Protein AF-A0A944XAU4-F1 (afdb_monomer)

Sequence (361 aa):
MHPTDQATDSEVRFWHRGKTPPNRLEFQPVMDTPLAASVYDGEKRTGDYASLVSGLSEALAALQRQQLEMCANHADARLQQFLFSLLSLTDDAQERVSILKQLGTFIFRRTVTAPERQQLLRRAVVDLGDGDLSAQASELMAIWRPEPKSFIDALLQRPGEAGRALTRRLNADGEAALSIVCHNLDLLTRQERETFINSGVIAYLQNNDIHLLGEIGDYLRLIDGGQASHGLNALHLLLMHELVEALLRDTTNLDAAAAHIVATTFERCLGDNALPMAVESYLVDWESNHARAPAPAEEEEEDMNPIEAWQDCMVYHDELRPEAFVQHSMSEQRKILREMFGEDWTAEDDAELVPVSVAAA

pLDDT: mean 81.92, std 18.61, range [24.91, 98.12]

Structure (mmCIF, N/CA/C/O backbone):
data_AF-A0A944XAU4-F1
#
_entry.id   AF-A0A944XAU4-F1
#
loop_
_atom_site.group_PDB
_atom_site.id
_atom_site.type_symbol
_atom_site.label_atom_id
_atom_site.label_alt_id
_atom_site.label_comp_id
_atom_site.label_asym_id
_atom_site.label_entity_id
_atom_site.label_seq_id
_atom_site.pdbx_PDB_ins_code
_atom_site.Cartn_x
_atom_site.Cartn_y
_atom_site.Cartn_z
_atom_site.occupancy
_atom_site.B_iso_or_equiv
_atom_site.auth_seq_id
_atom_site.auth_comp_id
_atom_site.auth_asym_id
_atom_site.auth_atom_id
_atom_site.pdbx_PDB_model_num
ATOM 1 N N . MET A 1 1 ? -34.002 -1.879 -26.093 1.00 34.59 1 MET A N 1
ATOM 2 C CA . MET A 1 1 ? -32.627 -2.410 -26.164 1.00 34.59 1 MET A CA 1
ATOM 3 C C . MET A 1 1 ? -31.751 -1.306 -26.719 1.00 34.59 1 MET A C 1
ATOM 5 O O . MET A 1 1 ? -31.674 -1.152 -27.927 1.00 34.59 1 MET A O 1
ATOM 9 N N . HIS A 1 2 ? -31.195 -0.487 -25.833 1.00 24.91 2 HIS A N 1
ATOM 10 C CA . HIS A 1 2 ? -30.067 0.378 -26.160 1.00 24.91 2 HIS A CA 1
ATOM 11 C C . HIS A 1 2 ? -28.845 -0.260 -25.501 1.00 24.91 2 HIS A C 1
ATOM 13 O O . HIS A 1 2 ? -28.958 -0.637 -24.332 1.00 24.91 2 HIS A O 1
ATOM 19 N N . PRO A 1 3 ? -27.739 -0.460 -26.229 1.00 34.16 3 PRO A N 1
ATOM 20 C CA . PRO A 1 3 ? -26.508 -0.924 -25.623 1.00 34.16 3 PRO A CA 1
ATOM 21 C C . PRO A 1 3 ? -25.950 0.228 -24.787 1.00 34.16 3 PRO A C 1
ATOM 23 O O . PRO A 1 3 ? -25.674 1.310 -25.300 1.00 34.16 3 PRO A O 1
ATOM 26 N N . THR A 1 4 ? -25.854 0.018 -23.481 1.00 31.69 4 THR A N 1
ATOM 27 C CA . THR A 1 4 ? -24.977 0.801 -22.620 1.00 31.69 4 THR A CA 1
ATOM 28 C C . THR A 1 4 ? -23.550 0.402 -22.975 1.00 31.69 4 THR A C 1
ATOM 30 O O . THR A 1 4 ? -23.045 -0.589 -22.457 1.00 31.69 4 THR A O 1
ATOM 33 N N . ASP A 1 5 ? -22.914 1.169 -23.862 1.00 32.69 5 ASP A N 1
ATOM 34 C CA . ASP A 1 5 ? -21.458 1.332 -23.861 1.00 32.69 5 ASP A CA 1
ATOM 35 C C . ASP A 1 5 ? -21.091 2.026 -22.541 1.00 32.69 5 ASP A C 1
ATOM 37 O O . ASP A 1 5 ? -20.913 3.239 -22.460 1.00 32.69 5 ASP A O 1
ATOM 41 N N . GLN A 1 6 ? -21.060 1.251 -21.459 1.00 33.12 6 GLN A N 1
ATOM 42 C CA . GLN A 1 6 ? -20.148 1.547 -20.370 1.00 33.12 6 GLN A CA 1
ATOM 43 C C . GLN A 1 6 ? -18.820 0.951 -20.812 1.00 33.12 6 GLN A C 1
ATOM 45 O O . GLN A 1 6 ? -18.549 -0.222 -20.569 1.00 33.12 6 GLN A O 1
ATOM 50 N N . ALA A 1 7 ? -18.004 1.760 -21.490 1.00 33.81 7 ALA A N 1
ATOM 51 C CA . ALA A 1 7 ? -16.570 1.598 -21.346 1.00 33.81 7 ALA A CA 1
ATOM 52 C C . ALA A 1 7 ? -16.326 1.611 -19.834 1.00 33.81 7 ALA A C 1
ATOM 54 O O . ALA A 1 7 ? -16.551 2.626 -19.175 1.00 33.81 7 ALA A O 1
ATOM 55 N N . THR A 1 8 ? -16.038 0.443 -19.267 1.00 37.88 8 THR A N 1
ATOM 56 C CA . THR A 1 8 ? -15.582 0.311 -17.892 1.00 37.88 8 THR A CA 1
ATOM 57 C C . THR A 1 8 ? -14.344 1.179 -17.795 1.00 37.88 8 THR A C 1
ATOM 59 O O . THR A 1 8 ? -13.295 0.805 -18.315 1.00 37.88 8 THR A O 1
ATOM 62 N N . ASP A 1 9 ? -14.489 2.375 -17.230 1.00 44.69 9 ASP A N 1
ATOM 63 C CA . ASP A 1 9 ? -13.347 3.210 -16.914 1.00 44.69 9 ASP A CA 1
ATOM 64 C C . ASP A 1 9 ? -12.543 2.423 -15.881 1.00 44.69 9 ASP A C 1
ATOM 66 O O . ASP A 1 9 ? -12.964 2.264 -14.734 1.00 44.69 9 ASP A O 1
ATOM 70 N N . SER A 1 10 ? -11.478 1.772 -16.345 1.00 65.94 10 SER A N 1
ATOM 71 C CA . SER A 1 10 ? -10.647 0.911 -15.518 1.00 65.94 10 SER A CA 1
ATOM 72 C C . SER A 1 10 ? -10.083 1.768 -14.396 1.00 65.94 10 SER A C 1
ATOM 74 O O . SER A 1 10 ? -9.307 2.685 -14.666 1.00 65.94 10 SER A O 1
ATOM 76 N N . GLU A 1 11 ? -10.497 1.505 -13.159 1.00 83.50 11 GLU A N 1
ATOM 77 C CA . GLU A 1 11 ? -10.003 2.224 -11.990 1.00 83.50 11 GLU A CA 1
ATOM 78 C C . GLU A 1 11 ? -8.476 2.082 -11.920 1.00 83.50 11 GLU A C 1
ATOM 80 O O . GLU A 1 11 ? -7.948 0.969 -11.813 1.0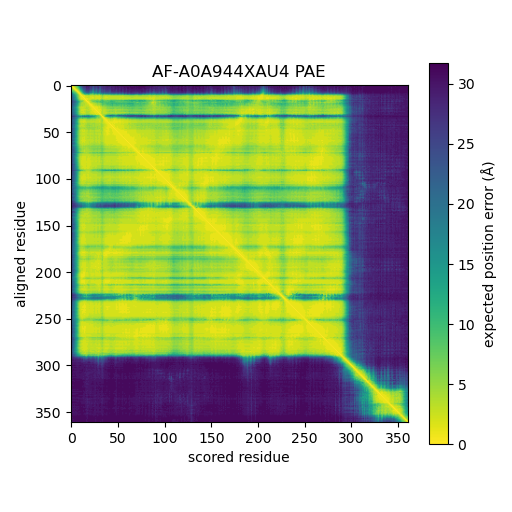0 83.50 11 GLU A O 1
ATOM 85 N N . VAL A 1 12 ? -7.784 3.219 -12.014 1.00 90.62 12 VAL A N 1
ATOM 86 C CA . VAL A 1 12 ? -6.332 3.327 -11.853 1.00 90.62 12 VAL A CA 1
ATOM 87 C C . VAL A 1 12 ? -6.052 3.650 -10.393 1.00 90.62 12 VAL A C 1
ATOM 89 O O . VAL A 1 12 ? -6.615 4.607 -9.859 1.00 90.62 12 VAL A O 1
ATOM 92 N N . ARG A 1 13 ? -5.181 2.867 -9.756 1.00 93.06 13 ARG A N 1
ATOM 93 C CA . ARG A 1 13 ? -4.706 3.136 -8.392 1.00 93.06 13 ARG A CA 1
ATOM 94 C C . ARG A 1 13 ? -3.223 3.427 -8.430 1.00 93.06 13 ARG A C 1
ATOM 96 O O . ARG A 1 13 ? -2.468 2.621 -8.954 1.00 93.06 13 ARG A O 1
ATOM 103 N N . PHE A 1 14 ? -2.825 4.578 -7.912 1.00 94.31 14 PHE A N 1
ATOM 104 C CA . PHE A 1 14 ? -1.430 4.988 -7.894 1.00 94.31 14 PHE A CA 1
ATOM 105 C C . PHE A 1 14 ? -0.772 4.556 -6.592 1.00 94.31 14 PHE A C 1
ATOM 107 O O . PHE A 1 14 ? -1.336 4.746 -5.515 1.00 94.31 14 PHE A O 1
ATOM 114 N N . TRP A 1 15 ? 0.461 4.079 -6.690 1.00 95.19 15 TRP A N 1
ATOM 115 C CA . TRP A 1 15 ? 1.379 4.195 -5.574 1.00 95.19 15 TRP A CA 1
ATOM 116 C C . TRP A 1 15 ? 1.813 5.655 -5.460 1.00 95.19 15 TRP A C 1
ATOM 118 O O . TRP A 1 15 ? 2.253 6.243 -6.451 1.00 95.19 15 TRP A O 1
ATOM 128 N N . HIS A 1 16 ? 1.724 6.242 -4.269 1.00 90.00 16 HIS A N 1
ATOM 129 C CA . HIS A 1 16 ? 2.248 7.577 -4.011 1.00 90.00 16 HIS A CA 1
ATOM 130 C C . HIS A 1 16 ? 2.749 7.702 -2.572 1.00 90.00 16 HIS A C 1
ATOM 132 O O . HIS A 1 16 ? 2.197 7.132 -1.639 1.00 90.00 16 HIS A O 1
ATOM 138 N N . ARG A 1 17 ? 3.796 8.504 -2.378 1.00 78.62 17 ARG A N 1
ATOM 139 C CA . ARG A 1 17 ? 4.339 8.802 -1.042 1.00 78.62 17 ARG A CA 1
ATOM 140 C C . ARG A 1 17 ? 3.550 9.869 -0.275 1.00 78.62 17 ARG A C 1
ATOM 142 O O . ARG A 1 17 ? 3.654 9.961 0.945 1.00 78.62 17 ARG A O 1
ATOM 149 N N . GLY A 1 18 ? 2.853 10.738 -1.008 1.00 80.06 18 GLY A N 1
ATOM 150 C CA . GLY A 1 18 ? 2.248 11.957 -0.475 1.00 80.06 18 GLY A CA 1
ATOM 151 C C . GLY A 1 18 ? 0.870 11.723 0.132 1.00 80.06 18 GLY A C 1
ATOM 152 O O . GLY A 1 18 ? 0.252 10.689 -0.085 1.00 80.06 18 GLY A O 1
ATOM 153 N N . LYS A 1 19 ? 0.361 12.720 0.855 1.00 82.62 19 LYS A N 1
ATOM 154 C CA . LYS A 1 19 ? -1.008 12.706 1.394 1.00 82.62 19 LYS A CA 1
ATOM 155 C C . LYS A 1 19 ? -2.078 12.898 0.324 1.00 82.62 19 LYS A C 1
ATOM 157 O O . LYS A 1 19 ? -3.214 12.475 0.488 1.00 82.62 19 LYS A O 1
ATOM 162 N N . THR A 1 20 ? -1.719 13.549 -0.778 1.00 78.06 20 THR A N 1
ATOM 163 C CA . THR A 1 20 ? -2.641 13.805 -1.880 1.00 78.06 20 THR A CA 1
ATOM 164 C C . THR A 1 20 ? -2.396 12.786 -2.986 1.00 78.06 20 THR A C 1
ATOM 166 O O . THR A 1 20 ? -1.303 12.787 -3.559 1.00 78.06 20 THR A O 1
ATOM 169 N N . PRO A 1 21 ? -3.378 11.924 -3.307 1.00 81.06 21 PRO A N 1
ATOM 170 C CA . PRO A 1 21 ? -3.264 11.057 -4.463 1.00 81.06 21 PRO A CA 1
ATOM 171 C C . PRO A 1 21 ? -3.195 11.908 -5.742 1.00 81.06 21 PRO A C 1
ATOM 173 O O . PRO A 1 21 ? -3.852 12.952 -5.826 1.00 81.06 21 PRO A O 1
ATOM 176 N N . PRO A 1 22 ? -2.444 11.471 -6.761 1.00 84.38 22 PRO A N 1
ATOM 177 C CA . PRO A 1 22 ? -2.362 12.185 -8.027 1.00 84.38 22 PRO A CA 1
ATOM 178 C C . PRO A 1 22 ? -3.723 12.203 -8.715 1.00 84.38 22 PRO A C 1
ATOM 180 O O . PRO A 1 22 ? -4.430 11.192 -8.772 1.00 84.38 22 PRO A O 1
ATOM 183 N N . ASN A 1 23 ? -4.069 13.338 -9.313 1.00 85.81 23 ASN A N 1
ATOM 184 C CA . ASN A 1 23 ? -5.209 13.398 -10.209 1.00 85.81 23 ASN A CA 1
ATOM 185 C C . ASN A 1 23 ? -4.874 12.628 -11.493 1.00 85.81 23 ASN A C 1
ATOM 187 O O . ASN A 1 23 ? -3.966 13.005 -12.233 1.00 85.81 23 ASN A O 1
ATOM 191 N N . ARG A 1 24 ? -5.640 11.571 -11.787 1.00 87.69 24 ARG A N 1
ATOM 192 C CA . ARG A 1 24 ? -5.447 10.755 -12.994 1.00 87.69 24 ARG A CA 1
ATOM 193 C C . ARG A 1 24 ? -5.401 11.596 -14.266 1.00 87.69 24 ARG A C 1
ATOM 195 O O . ARG A 1 24 ? -4.563 11.330 -15.111 1.00 87.69 24 ARG A O 1
ATOM 202 N N . LEU A 1 25 ? -6.269 12.599 -14.411 1.00 86.94 25 LEU A N 1
ATOM 203 C CA . LEU A 1 25 ? -6.313 13.423 -15.624 1.00 86.94 25 LEU A CA 1
ATOM 204 C C . LEU A 1 25 ? -5.049 14.270 -15.794 1.00 86.94 25 LEU A C 1
ATOM 206 O O . LEU A 1 25 ? -4.625 14.512 -16.918 1.00 86.94 25 LEU A O 1
ATOM 210 N N . GLU A 1 26 ? -4.451 14.702 -14.687 1.00 85.81 26 GLU A N 1
ATOM 211 C CA . GLU A 1 26 ? -3.202 15.468 -14.690 1.00 85.81 26 GLU A CA 1
ATOM 212 C C . GLU A 1 26 ? -1.995 14.560 -14.942 1.00 85.81 26 GLU A C 1
ATOM 214 O O . GLU A 1 26 ? -1.030 14.980 -15.573 1.00 85.81 26 GLU A O 1
ATOM 219 N N . PHE A 1 27 ? -2.065 13.304 -14.493 1.00 89.44 27 PHE A N 1
ATOM 220 C CA . PHE A 1 27 ? -0.993 12.323 -14.652 1.00 89.44 27 PHE A CA 1
ATOM 221 C C . PHE A 1 27 ? -1.083 11.504 -15.952 1.00 89.44 27 PHE A C 1
ATOM 223 O O . PHE A 1 27 ? -0.111 10.871 -16.358 1.00 89.44 27 PHE A O 1
ATOM 230 N N . GLN A 1 28 ? -2.226 11.538 -16.640 1.00 89.75 28 GLN A N 1
ATOM 231 C CA . GLN A 1 28 ? -2.481 10.784 -17.870 1.00 89.75 28 GLN A CA 1
ATOM 232 C C . GLN A 1 28 ? -1.403 10.981 -18.956 1.00 89.75 28 GLN A C 1
ATOM 234 O O . GLN A 1 28 ? -0.993 9.977 -19.536 1.00 89.75 28 GLN A O 1
ATOM 239 N N . PRO A 1 29 ? -0.860 12.194 -19.199 1.00 87.12 29 PRO A N 1
ATOM 240 C CA . PRO A 1 29 ? 0.219 12.374 -20.175 1.00 87.12 29 PRO A CA 1
ATOM 241 C C . PRO A 1 29 ? 1.472 11.541 -19.858 1.00 87.12 29 PRO A C 1
ATOM 243 O O . PRO A 1 29 ? 2.095 10.985 -20.759 1.00 87.12 29 PRO A O 1
ATOM 246 N N . VAL A 1 30 ? 1.802 11.360 -18.574 1.00 86.19 30 VAL A N 1
ATOM 247 C CA . VAL A 1 30 ? 2.922 10.507 -18.138 1.00 86.19 30 VAL A CA 1
ATOM 248 C C . VAL A 1 30 ? 2.622 9.023 -18.386 1.00 86.19 30 VAL A C 1
ATOM 250 O O . VAL A 1 30 ? 3.533 8.253 -18.677 1.00 86.19 30 VAL A O 1
ATOM 253 N N . MET A 1 31 ? 1.352 8.613 -18.304 1.00 87.75 31 MET A N 1
ATOM 254 C CA . MET A 1 31 ? 0.920 7.229 -18.537 1.00 87.75 31 MET A CA 1
ATOM 255 C C . MET A 1 31 ? 0.830 6.857 -20.023 1.00 87.75 31 MET A C 1
ATOM 257 O O . MET A 1 31 ? 1.070 5.702 -20.364 1.00 87.75 31 MET A O 1
ATOM 261 N N . ASP A 1 32 ? 0.477 7.810 -20.890 1.00 82.94 32 ASP A N 1
ATOM 262 C CA . ASP A 1 32 ? 0.219 7.570 -22.320 1.00 82.94 32 ASP A CA 1
ATOM 263 C C . ASP A 1 32 ? 1.491 7.585 -23.185 1.00 82.94 32 ASP A C 1
ATOM 265 O O . ASP A 1 32 ? 1.498 7.067 -24.303 1.00 82.94 32 ASP A O 1
ATOM 269 N N . THR A 1 33 ? 2.563 8.193 -22.680 1.00 66.50 33 THR A N 1
ATOM 270 C CA . THR A 1 33 ? 3.793 8.486 -23.433 1.00 66.50 33 THR A CA 1
ATOM 271 C C . THR A 1 33 ? 4.840 7.350 -23.532 1.00 66.50 33 THR A C 1
ATOM 273 O O . THR A 1 33 ? 5.547 7.301 -24.542 1.00 66.50 33 THR A O 1
ATOM 276 N N . PRO A 1 34 ? 5.016 6.437 -22.557 1.00 68.00 34 PRO A N 1
ATOM 277 C CA . PRO A 1 34 ? 6.211 5.594 -22.515 1.00 68.00 34 PRO A CA 1
ATOM 278 C C . PRO A 1 34 ? 6.162 4.313 -23.365 1.00 68.00 34 PRO A C 1
ATOM 280 O O . PRO A 1 34 ? 5.121 3.690 -23.584 1.00 68.00 34 PRO A O 1
ATOM 283 N N . LEU A 1 35 ? 7.351 3.865 -23.789 1.00 78.44 35 LEU A N 1
ATOM 284 C CA . LEU A 1 35 ? 7.576 2.517 -24.316 1.00 78.44 35 LEU A CA 1
ATOM 285 C C . LEU A 1 35 ? 7.330 1.504 -23.190 1.00 78.44 35 LEU A C 1
ATOM 287 O O . LEU A 1 35 ? 8.133 1.380 -22.264 1.00 78.44 35 LEU A O 1
ATOM 291 N N . ALA A 1 36 ? 6.213 0.789 -23.280 1.00 85.44 36 ALA A N 1
ATOM 292 C CA . ALA A 1 36 ? 5.841 -0.251 -22.334 1.00 85.44 36 ALA A CA 1
ATOM 293 C C . ALA A 1 36 ? 6.516 -1.585 -22.691 1.00 85.44 36 ALA A C 1
ATOM 295 O O . ALA A 1 36 ? 6.336 -2.117 -23.790 1.00 85.44 36 ALA A O 1
ATOM 296 N N . ALA A 1 37 ? 7.251 -2.157 -21.742 1.00 91.38 37 ALA A N 1
ATOM 297 C CA . ALA A 1 37 ? 7.818 -3.494 -21.844 1.00 91.38 37 ALA A CA 1
ATOM 298 C C . ALA A 1 37 ? 7.189 -4.404 -20.785 1.00 91.38 37 ALA A C 1
ATOM 300 O O . ALA A 1 37 ? 7.287 -4.140 -19.587 1.00 91.38 37 ALA A O 1
ATOM 301 N N . SER A 1 38 ? 6.550 -5.496 -21.213 1.00 93.75 38 SER A N 1
ATOM 302 C CA . SER A 1 38 ? 6.129 -6.543 -20.279 1.00 93.75 38 SER A CA 1
ATOM 303 C C . SER A 1 38 ? 7.370 -7.254 -19.746 1.00 93.75 38 SER A C 1
ATOM 305 O O . SER A 1 38 ? 8.115 -7.873 -20.505 1.00 93.75 38 SER A O 1
ATOM 307 N N . VAL A 1 39 ? 7.590 -7.148 -18.438 1.00 95.56 39 VAL A N 1
ATOM 308 C CA . VAL A 1 39 ? 8.725 -7.768 -17.741 1.00 95.56 39 VAL A CA 1
ATOM 309 C C . VAL A 1 39 ? 8.308 -9.008 -16.945 1.00 95.56 39 VAL A C 1
ATOM 311 O O . VAL A 1 39 ? 9.157 -9.797 -16.525 1.00 95.56 39 VAL A O 1
ATOM 314 N N . TYR A 1 40 ? 7.002 -9.215 -16.765 1.00 97.06 40 TYR A N 1
ATOM 315 C CA . TYR A 1 40 ? 6.414 -10.446 -16.249 1.00 97.06 40 TYR A CA 1
ATOM 316 C C . TYR A 1 40 ? 5.030 -10.687 -16.857 1.00 97.06 40 TYR A C 1
ATOM 318 O O . TYR A 1 40 ? 4.172 -9.806 -16.816 1.00 97.06 40 TYR A O 1
ATOM 326 N N . ASP A 1 41 ? 4.818 -11.899 -17.363 1.00 95.94 41 ASP A N 1
ATOM 327 C CA . ASP A 1 41 ? 3.534 -12.425 -17.830 1.00 95.94 41 ASP A CA 1
ATOM 328 C C . ASP A 1 41 ? 3.025 -13.432 -16.789 1.00 95.94 41 ASP A C 1
ATOM 330 O O . ASP A 1 41 ? 3.629 -14.495 -16.607 1.00 95.94 41 ASP A O 1
ATOM 334 N N . GLY A 1 42 ? 1.934 -13.096 -16.094 1.00 93.94 42 GLY A N 1
ATOM 335 C CA . GLY A 1 42 ? 1.357 -13.930 -15.038 1.00 93.94 42 GLY A CA 1
ATOM 336 C C . GLY A 1 42 ? 0.721 -15.223 -15.530 1.00 93.94 42 GLY A C 1
ATOM 337 O O . GLY A 1 42 ? 0.755 -16.222 -14.810 1.00 93.94 42 GLY A O 1
ATOM 338 N N . GLU A 1 43 ? 0.189 -15.240 -16.755 1.00 93.56 43 GLU A N 1
ATOM 339 C CA . GLU A 1 43 ? -0.427 -16.437 -17.332 1.00 93.56 43 GLU A CA 1
ATOM 340 C C . GLU A 1 43 ? 0.639 -17.478 -17.668 1.00 93.56 43 GLU A C 1
ATOM 342 O O . GLU A 1 43 ? 0.491 -18.667 -17.374 1.00 93.56 43 GLU A O 1
ATOM 347 N N . LYS A 1 44 ? 1.746 -17.030 -18.268 1.00 94.56 44 LYS A N 1
ATOM 348 C CA . LYS A 1 44 ? 2.864 -17.908 -18.636 1.00 94.56 44 LYS A CA 1
ATOM 349 C C . LYS A 1 44 ? 3.853 -18.124 -17.494 1.00 94.56 44 LYS A C 1
ATOM 351 O O . LYS A 1 44 ? 4.612 -19.091 -17.535 1.00 94.56 44 LYS A O 1
ATOM 356 N N . ARG A 1 45 ? 3.844 -17.249 -16.483 1.00 93.69 45 ARG A N 1
ATOM 357 C CA . ARG A 1 45 ? 4.822 -17.176 -15.382 1.00 93.69 45 ARG A CA 1
ATOM 358 C C . ARG A 1 45 ? 6.256 -17.033 -15.897 1.00 93.69 45 ARG A C 1
ATOM 360 O O . ARG A 1 45 ? 7.180 -17.693 -15.423 1.00 93.69 45 ARG A O 1
ATOM 367 N N . THR A 1 46 ? 6.432 -16.181 -16.903 1.00 96.31 46 THR A N 1
ATOM 368 C CA . THR A 1 46 ? 7.710 -15.945 -17.595 1.00 96.31 46 THR A CA 1
ATOM 369 C C . THR A 1 46 ? 8.033 -14.459 -17.676 1.00 96.31 46 THR A C 1
ATOM 371 O O . THR A 1 46 ? 7.141 -13.626 -17.559 1.00 96.31 46 THR A O 1
ATOM 374 N N . GLY A 1 47 ? 9.300 -14.132 -17.930 1.00 96.12 47 GLY A N 1
ATOM 375 C CA . GLY A 1 47 ? 9.792 -12.762 -18.083 1.00 96.12 47 GLY A CA 1
ATOM 376 C C . GLY A 1 47 ? 10.982 -12.483 -17.170 1.00 96.12 47 GLY A C 1
ATOM 377 O O . GLY A 1 47 ? 11.338 -13.308 -16.323 1.00 96.12 47 GLY A O 1
ATOM 378 N N . ASP A 1 48 ? 11.580 -11.308 -17.323 1.00 95.38 48 ASP A N 1
ATOM 379 C CA . ASP A 1 48 ? 12.768 -10.876 -16.576 1.00 95.38 48 ASP A CA 1
ATOM 380 C C . ASP A 1 48 ? 12.512 -10.749 -15.064 1.00 95.38 48 ASP A C 1
ATOM 382 O O . ASP A 1 48 ? 13.437 -10.729 -14.252 1.00 95.38 48 ASP A O 1
ATOM 386 N N . TYR A 1 49 ? 11.243 -10.650 -14.664 1.00 95.94 49 TYR A N 1
ATOM 387 C CA . TYR A 1 49 ? 10.809 -10.533 -13.272 1.00 95.94 49 TYR A CA 1
ATOM 388 C C . TYR A 1 49 ? 10.288 -11.875 -12.719 1.00 95.94 49 TYR A C 1
ATOM 390 O O . TYR A 1 49 ? 9.835 -11.931 -11.580 1.00 95.94 49 TYR A O 1
ATOM 398 N N . ALA A 1 50 ? 10.398 -12.988 -13.457 1.00 96.31 50 ALA A N 1
ATOM 399 C CA . ALA A 1 50 ? 9.905 -14.292 -12.996 1.00 96.31 50 ALA A CA 1
ATOM 400 C C . ALA A 1 50 ? 10.599 -14.790 -11.712 1.00 96.31 50 ALA A C 1
ATOM 402 O O . ALA A 1 50 ? 9.937 -15.311 -10.813 1.00 96.31 50 ALA A O 1
ATOM 403 N N . SER A 1 51 ? 11.918 -14.601 -11.583 1.00 94.19 51 SER A N 1
ATOM 404 C CA . SER A 1 51 ? 12.662 -14.964 -10.364 1.00 94.19 51 SER A CA 1
ATOM 405 C C . SER A 1 51 ? 12.240 -14.120 -9.159 1.00 94.19 51 SER A C 1
ATOM 407 O O . SER A 1 51 ? 12.079 -14.645 -8.061 1.00 94.19 51 SER A O 1
ATOM 409 N N . LEU A 1 52 ? 11.996 -12.829 -9.380 1.00 94.44 52 LEU A N 1
ATOM 410 C CA . LEU A 1 52 ? 11.497 -11.899 -8.374 1.00 94.44 52 LEU A CA 1
ATOM 411 C C . LEU A 1 52 ? 10.096 -12.302 -7.887 1.00 94.44 52 LEU A C 1
ATOM 413 O O . LEU A 1 52 ? 9.847 -12.365 -6.686 1.00 94.44 52 LEU A O 1
ATOM 417 N N . VAL A 1 53 ? 9.190 -12.647 -8.806 1.00 96.00 53 VAL A N 1
ATOM 418 C CA . VAL A 1 53 ? 7.841 -13.121 -8.456 1.00 96.00 53 VAL A CA 1
ATOM 419 C C . VAL A 1 53 ? 7.885 -14.470 -7.725 1.00 96.00 53 VAL A C 1
ATOM 421 O O . VAL A 1 53 ? 7.116 -14.690 -6.787 1.00 96.00 53 VAL A O 1
ATOM 424 N N . SER A 1 54 ? 8.829 -15.353 -8.070 1.00 95.25 54 SER A N 1
ATOM 425 C CA . SER A 1 54 ? 9.099 -16.560 -7.276 1.00 95.25 54 SER A CA 1
ATOM 426 C C . SER A 1 54 ? 9.528 -16.206 -5.847 1.00 95.25 54 SER A C 1
ATOM 428 O O . SER A 1 54 ? 8.994 -16.773 -4.894 1.00 95.25 54 SER A O 1
ATOM 430 N N . GLY A 1 55 ? 10.412 -15.214 -5.687 1.00 94.50 55 GLY A N 1
ATOM 431 C CA . GLY A 1 55 ? 10.820 -14.679 -4.384 1.00 94.50 55 GLY A CA 1
ATOM 432 C C . GLY A 1 55 ? 9.643 -14.146 -3.560 1.00 94.50 55 GLY A C 1
ATOM 433 O O . GLY A 1 55 ? 9.522 -14.467 -2.377 1.00 94.50 55 GLY A O 1
ATOM 434 N N . LEU A 1 56 ? 8.700 -13.428 -4.186 1.00 95.19 56 LEU A N 1
ATOM 435 C CA . LEU A 1 56 ? 7.448 -13.014 -3.534 1.00 95.19 56 LEU A CA 1
ATOM 436 C C . LEU A 1 56 ? 6.639 -14.221 -3.044 1.00 95.19 56 LEU A C 1
ATOM 438 O O . LEU A 1 56 ? 6.178 -14.239 -1.902 1.00 95.19 56 LEU A O 1
ATOM 442 N N . SER A 1 57 ? 6.481 -15.248 -3.881 1.00 96.44 57 SER A N 1
ATOM 443 C CA . SER A 1 57 ? 5.757 -16.468 -3.508 1.00 96.44 57 SER A CA 1
ATOM 444 C C . SER A 1 57 ? 6.414 -17.185 -2.321 1.00 96.44 57 SER A C 1
ATOM 446 O O . SER A 1 57 ? 5.722 -17.650 -1.412 1.00 96.44 57 SER A O 1
ATOM 448 N N . GLU A 1 58 ? 7.745 -17.254 -2.290 1.00 96.62 58 GLU A N 1
ATOM 449 C CA . GLU A 1 58 ? 8.506 -17.829 -1.176 1.00 96.62 58 GLU A CA 1
ATOM 450 C C . GLU A 1 58 ? 8.333 -17.020 0.113 1.00 96.62 58 GLU A C 1
ATOM 452 O O . GLU A 1 58 ? 8.065 -17.601 1.172 1.00 96.62 58 GLU A O 1
ATOM 457 N N . ALA A 1 59 ? 8.400 -15.691 0.021 1.00 96.00 59 ALA A N 1
ATOM 458 C CA . ALA A 1 59 ? 8.184 -14.783 1.141 1.00 96.00 59 ALA A CA 1
ATOM 459 C C . ALA A 1 59 ? 6.772 -14.926 1.723 1.00 96.00 59 ALA A C 1
ATOM 461 O O . ALA A 1 59 ? 6.601 -15.070 2.935 1.00 96.00 59 ALA A O 1
ATOM 462 N N . LEU A 1 60 ? 5.748 -14.983 0.866 1.00 97.25 60 LEU A N 1
ATOM 463 C CA . LEU A 1 60 ? 4.372 -15.220 1.295 1.00 97.25 60 LEU A CA 1
ATOM 464 C C . LEU A 1 60 ? 4.216 -16.599 1.942 1.00 97.25 60 LEU A C 1
ATOM 466 O O . LEU A 1 60 ? 3.562 -16.721 2.978 1.00 97.25 60 LEU A O 1
ATOM 470 N N . ALA A 1 61 ? 4.845 -17.641 1.395 1.00 97.12 61 ALA A N 1
ATOM 471 C CA . ALA A 1 61 ? 4.841 -18.971 2.001 1.00 97.12 61 ALA A CA 1
ATOM 472 C C . ALA A 1 61 ? 5.566 -18.998 3.360 1.00 97.12 61 ALA A C 1
ATOM 474 O O . ALA A 1 61 ? 5.165 -19.740 4.262 1.00 97.12 61 ALA A O 1
ATOM 475 N N . ALA A 1 62 ? 6.629 -18.212 3.534 1.00 96.06 62 ALA A N 1
ATOM 476 C CA . ALA A 1 62 ? 7.294 -18.026 4.821 1.00 96.06 62 ALA A CA 1
ATOM 477 C C . ALA A 1 62 ? 6.390 -17.269 5.809 1.00 96.06 62 ALA A C 1
ATOM 479 O O . ALA A 1 62 ? 6.247 -17.707 6.951 1.00 96.06 62 ALA A O 1
ATOM 480 N N . LEU A 1 63 ? 5.690 -16.218 5.371 1.00 95.69 63 LEU A N 1
ATOM 481 C CA . LEU A 1 63 ? 4.734 -15.466 6.192 1.00 95.69 63 LEU A CA 1
ATOM 482 C C . LEU A 1 63 ? 3.590 -16.360 6.691 1.00 95.69 63 LEU A C 1
ATOM 484 O O . LEU A 1 63 ? 3.237 -16.338 7.869 1.00 95.69 63 LEU A O 1
ATOM 488 N N . GLN A 1 64 ? 3.056 -17.221 5.821 1.00 96.06 64 GLN A N 1
ATOM 489 C CA . GLN A 1 64 ? 2.036 -18.213 6.182 1.00 96.06 64 GLN A CA 1
ATOM 490 C C . GLN A 1 64 ? 2.502 -19.179 7.273 1.00 96.06 64 GLN A C 1
ATOM 492 O O . GLN A 1 64 ? 1.718 -19.546 8.150 1.00 96.06 64 GLN A O 1
ATOM 497 N N . ARG A 1 65 ? 3.775 -19.583 7.214 1.00 95.69 65 ARG A N 1
ATOM 498 C CA . ARG A 1 65 ? 4.421 -20.472 8.188 1.00 95.69 65 ARG A CA 1
ATOM 499 C C . ARG A 1 65 ? 4.941 -19.737 9.425 1.00 95.69 65 ARG A C 1
ATOM 501 O O . ARG A 1 65 ? 5.497 -20.397 10.296 1.00 95.69 65 ARG A O 1
ATOM 508 N N . GLN A 1 66 ? 4.758 -18.414 9.509 1.00 91.62 66 GLN A N 1
ATOM 509 C CA . GLN A 1 66 ? 5.310 -17.551 10.564 1.00 91.62 66 GLN A CA 1
ATOM 510 C C . GLN A 1 66 ? 6.846 -17.620 10.643 1.00 91.62 66 GLN A C 1
ATOM 512 O O . GLN A 1 66 ? 7.433 -17.570 11.717 1.00 91.62 66 GLN A O 1
ATOM 517 N N . GLN A 1 67 ? 7.489 -17.781 9.486 1.00 93.19 67 GLN A N 1
ATOM 518 C CA . GLN A 1 67 ? 8.944 -17.859 9.319 1.00 93.19 67 GLN A CA 1
ATOM 519 C C . GLN A 1 67 ? 9.527 -16.609 8.653 1.00 93.19 67 GLN A C 1
ATOM 521 O O . GLN A 1 67 ? 10.743 -16.466 8.608 1.00 93.19 67 GLN A O 1
ATOM 526 N N . LEU A 1 68 ? 8.675 -15.725 8.125 1.00 92.62 68 LEU A N 1
ATOM 527 C CA . LEU A 1 68 ? 9.097 -14.416 7.642 1.00 92.62 68 LEU A CA 1
ATOM 528 C C . LEU A 1 68 ? 9.168 -13.460 8.834 1.00 92.62 68 LEU A C 1
ATOM 530 O O . LEU A 1 68 ? 8.151 -13.209 9.485 1.00 92.62 68 LEU A O 1
ATOM 534 N N . GLU A 1 69 ? 10.360 -12.954 9.128 1.00 90.12 69 GLU A N 1
ATOM 535 C CA . GLU A 1 69 ? 10.540 -11.916 10.138 1.00 90.12 69 GLU A CA 1
ATOM 536 C C . GLU A 1 69 ? 9.928 -10.605 9.633 1.00 90.12 69 GLU A C 1
ATOM 538 O O . GLU A 1 69 ? 10.191 -10.182 8.512 1.00 90.12 69 GLU A O 1
ATOM 543 N N . MET A 1 70 ? 9.081 -9.987 10.452 1.00 92.19 70 MET A N 1
ATOM 544 C CA . MET A 1 70 ? 8.453 -8.696 10.169 1.00 92.19 70 MET A CA 1
ATOM 545 C C . MET A 1 70 ? 9.073 -7.641 11.082 1.00 92.19 70 MET A C 1
ATOM 547 O O . MET A 1 70 ? 9.221 -7.912 12.277 1.00 92.19 70 MET A O 1
ATOM 551 N N . CYS A 1 71 ? 9.328 -6.431 10.578 1.00 92.19 71 CYS A N 1
ATOM 552 C CA . CYS A 1 71 ? 9.663 -5.280 11.423 1.00 92.19 71 CYS A CA 1
ATOM 553 C C . CYS A 1 71 ? 8.608 -5.078 12.529 1.00 92.19 71 CYS A C 1
ATOM 555 O O . CYS A 1 71 ? 8.940 -4.913 13.702 1.00 92.19 71 CYS A O 1
ATOM 557 N N . ALA A 1 72 ? 7.320 -5.188 12.184 1.00 92.69 72 ALA A N 1
ATOM 558 C CA . ALA A 1 72 ? 6.212 -5.154 13.139 1.00 92.69 72 ALA A CA 1
ATOM 559 C C . ALA A 1 72 ? 5.779 -6.577 13.557 1.00 92.69 72 ALA A C 1
ATOM 561 O O . ALA A 1 72 ? 4.788 -7.143 13.079 1.00 92.69 72 ALA A O 1
ATOM 562 N N . ASN A 1 73 ? 6.540 -7.189 14.466 1.00 90.50 73 ASN A N 1
ATOM 563 C CA . ASN A 1 73 ? 6.413 -8.617 14.786 1.00 90.50 73 ASN A CA 1
ATOM 564 C C . ASN A 1 73 ? 5.224 -8.992 15.703 1.00 90.50 73 ASN A C 1
ATOM 566 O O . ASN A 1 73 ? 4.786 -10.145 15.695 1.00 90.50 73 ASN A O 1
ATOM 570 N N . HIS A 1 74 ? 4.603 -8.048 16.415 1.00 94.12 74 HIS A N 1
ATOM 571 C CA . HIS A 1 74 ? 3.412 -8.293 17.245 1.00 94.12 74 HIS A CA 1
ATOM 572 C C . HIS A 1 74 ? 2.206 -7.436 16.831 1.00 94.12 74 HIS A C 1
ATOM 574 O O . HIS A 1 74 ? 2.337 -6.451 16.108 1.00 94.12 74 HIS A O 1
ATOM 580 N N . ALA A 1 75 ? 1.007 -7.829 17.280 1.00 95.69 75 ALA A N 1
ATOM 581 C CA . ALA A 1 75 ? -0.251 -7.219 16.836 1.00 95.69 75 ALA A CA 1
ATOM 582 C C . ALA A 1 75 ? -0.317 -5.711 17.125 1.00 95.69 75 ALA A C 1
ATOM 584 O O . ALA A 1 75 ? -0.708 -4.946 16.248 1.00 95.69 75 ALA A O 1
ATOM 585 N N . ASP A 1 76 ? 0.130 -5.284 18.310 1.00 95.00 76 ASP A N 1
ATOM 586 C CA . ASP A 1 76 ? 0.146 -3.862 18.676 1.00 95.00 76 ASP A CA 1
ATOM 587 C C . ASP A 1 76 ? 1.093 -3.037 17.792 1.00 95.00 76 ASP A C 1
ATOM 589 O O . ASP A 1 76 ? 0.712 -1.950 17.373 1.00 95.00 76 ASP A O 1
ATOM 593 N N . ALA A 1 77 ? 2.270 -3.564 17.426 1.00 95.25 77 ALA A N 1
ATOM 594 C CA . ALA A 1 77 ? 3.196 -2.884 16.518 1.00 95.25 77 ALA A CA 1
ATOM 595 C C . ALA A 1 77 ? 2.603 -2.758 15.110 1.00 95.25 77 ALA A C 1
ATOM 597 O O . ALA A 1 77 ? 2.716 -1.708 14.487 1.00 95.25 77 ALA A O 1
ATOM 598 N N . ARG A 1 78 ? 1.913 -3.794 14.615 1.00 96.88 78 ARG A N 1
ATOM 599 C CA . ARG A 1 78 ? 1.229 -3.722 13.312 1.00 96.88 78 ARG A CA 1
ATOM 600 C C . ARG A 1 78 ? 0.071 -2.730 13.332 1.00 96.88 78 ARG A C 1
ATOM 602 O O . ARG A 1 78 ? -0.123 -1.998 12.368 1.00 96.88 78 ARG A O 1
ATOM 609 N N . LEU A 1 79 ? -0.684 -2.677 14.431 1.00 97.25 79 LEU A N 1
ATOM 610 C CA . LEU A 1 79 ? -1.758 -1.696 14.588 1.00 97.25 79 LEU A CA 1
ATOM 611 C C . LEU A 1 79 ? -1.186 -0.277 14.663 1.00 97.25 79 LEU A C 1
ATOM 613 O O . LEU A 1 79 ? -1.743 0.635 14.064 1.00 97.25 79 LEU A O 1
ATOM 617 N N . GLN A 1 80 ? -0.060 -0.092 15.345 1.00 95.50 80 GLN A N 1
ATOM 618 C CA . GLN A 1 80 ? 0.638 1.186 15.378 1.00 95.50 80 GLN A CA 1
ATOM 619 C C . GLN A 1 80 ? 1.119 1.600 13.979 1.00 95.50 80 GLN A C 1
ATOM 621 O O . GLN A 1 80 ? 0.882 2.736 13.582 1.00 95.50 80 GLN A O 1
ATOM 626 N N . GLN A 1 81 ? 1.691 0.679 13.195 1.00 95.50 81 GLN A N 1
ATOM 627 C CA . GLN A 1 81 ? 2.087 0.939 11.804 1.00 95.50 81 GLN A CA 1
ATOM 628 C C . GLN A 1 81 ? 0.897 1.295 10.904 1.00 95.50 81 GLN A C 1
ATOM 630 O O . GLN A 1 81 ? 1.003 2.196 10.072 1.00 95.50 81 GLN A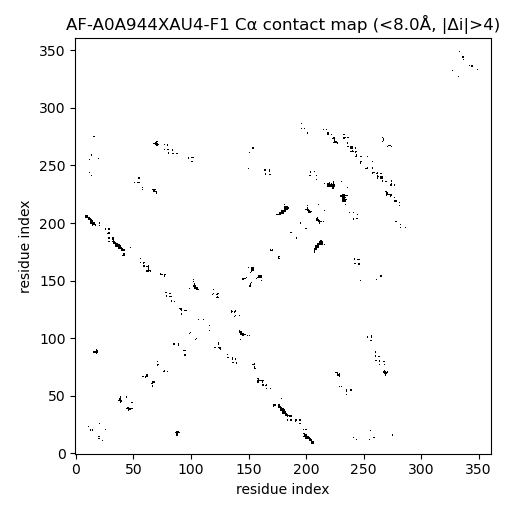 O 1
ATOM 635 N N . PHE A 1 82 ? -0.259 0.653 11.102 1.00 97.50 82 PHE A N 1
ATOM 636 C CA . PHE A 1 82 ? -1.494 1.034 10.411 1.00 97.50 82 PHE A CA 1
ATOM 637 C C . PHE A 1 82 ? -1.876 2.486 10.696 1.00 97.50 82 PHE A C 1
ATOM 639 O O . PHE A 1 82 ? -2.161 3.258 9.784 1.00 97.50 82 PHE A O 1
ATOM 646 N N . LEU A 1 83 ? -1.848 2.875 11.969 1.00 95.69 83 LEU A N 1
ATOM 647 C CA . LEU A 1 83 ? -2.240 4.216 12.384 1.00 95.69 83 LEU A CA 1
ATOM 648 C C . LEU A 1 83 ? -1.216 5.269 11.959 1.00 95.69 83 LEU A C 1
ATOM 650 O O . LEU A 1 83 ? -1.617 6.354 11.558 1.00 95.69 83 LEU A O 1
ATOM 654 N N . PHE A 1 84 ? 0.078 4.951 11.963 1.00 93.50 84 PHE A N 1
ATOM 655 C CA . PHE A 1 84 ? 1.089 5.822 11.367 1.00 93.50 84 PHE A CA 1
ATOM 656 C C . PHE A 1 84 ? 0.886 5.980 9.864 1.00 93.50 84 PHE A C 1
ATOM 658 O O . PHE A 1 84 ? 0.944 7.099 9.377 1.00 93.50 84 PHE A O 1
ATOM 665 N N . SER A 1 85 ? 0.570 4.908 9.137 1.00 94.75 85 SER A N 1
ATOM 666 C CA . SER A 1 85 ? 0.262 4.998 7.703 1.00 94.75 85 SER A CA 1
ATOM 667 C C . SER A 1 85 ? -0.956 5.888 7.454 1.00 94.75 85 SER A C 1
ATOM 669 O O . SER A 1 85 ? -0.876 6.812 6.654 1.00 94.75 85 SER A O 1
ATOM 671 N N . LEU A 1 86 ? -2.044 5.693 8.209 1.00 94.81 86 LEU A N 1
ATOM 672 C CA . LEU A 1 86 ? -3.233 6.546 8.147 1.00 94.81 86 LEU A CA 1
ATOM 673 C C . LEU A 1 86 ? -2.891 8.020 8.398 1.00 94.81 86 LEU A C 1
ATOM 675 O O . LEU A 1 86 ? -3.278 8.874 7.610 1.00 94.81 86 LEU A O 1
ATOM 679 N N . LEU A 1 87 ? -2.185 8.331 9.490 1.00 91.12 87 LEU A N 1
ATOM 680 C CA . LEU A 1 87 ? -1.878 9.713 9.871 1.00 91.12 87 LEU A CA 1
ATOM 681 C C . LEU A 1 87 ? -0.883 10.376 8.907 1.00 91.12 87 LEU A C 1
ATOM 683 O O . LEU A 1 87 ? -1.015 11.562 8.621 1.00 91.12 87 LEU A O 1
ATOM 687 N N . SER A 1 88 ? 0.086 9.624 8.381 1.00 89.31 88 SER A N 1
ATOM 688 C CA . SER A 1 88 ? 1.066 10.135 7.418 1.00 89.31 88 SER A CA 1
ATOM 689 C C . SER A 1 88 ? 0.485 10.371 6.026 1.00 89.31 88 SER A C 1
ATOM 691 O O . SER A 1 88 ? 1.041 11.191 5.306 1.00 89.31 88 SER A O 1
ATOM 693 N N . LEU A 1 89 ? -0.590 9.670 5.651 1.00 91.19 89 LEU A N 1
ATOM 694 C CA . LEU A 1 89 ? -1.190 9.715 4.309 1.00 91.19 89 LEU A CA 1
ATOM 695 C C . LEU A 1 89 ? -2.496 10.516 4.238 1.00 91.19 89 LEU A C 1
ATOM 697 O O . LEU A 1 89 ? -3.111 10.572 3.184 1.00 91.19 89 LEU A O 1
ATOM 701 N N . THR A 1 90 ? -2.930 11.132 5.337 1.00 90.06 90 THR A N 1
ATOM 702 C CA . THR A 1 90 ? -4.160 11.937 5.373 1.00 90.06 90 THR A CA 1
ATOM 703 C C . THR A 1 90 ? -3.908 13.269 6.059 1.00 90.06 90 THR A C 1
ATOM 705 O O . THR A 1 90 ? -3.138 13.349 7.020 1.00 90.06 90 THR A O 1
ATOM 708 N N . ASP A 1 91 ? -4.592 14.314 5.605 1.00 83.81 91 ASP A N 1
ATOM 709 C CA . ASP A 1 91 ? -4.516 15.658 6.196 1.00 83.81 91 ASP A CA 1
ATOM 710 C C . ASP A 1 91 ? -5.747 15.994 7.038 1.00 83.81 91 ASP A C 1
ATOM 712 O O . ASP A 1 91 ? -5.662 16.710 8.037 1.00 83.81 91 ASP A O 1
ATOM 716 N N . ASP A 1 92 ? -6.909 15.462 6.660 1.00 84.62 92 ASP A N 1
ATOM 717 C CA . ASP A 1 92 ? -8.177 15.878 7.241 1.00 84.62 92 ASP A CA 1
ATOM 718 C C . ASP A 1 92 ? -8.750 14.860 8.239 1.00 84.62 92 ASP A C 1
ATOM 720 O O . ASP A 1 92 ? -8.727 13.638 8.075 1.00 84.62 92 ASP A O 1
ATOM 724 N N . ALA A 1 93 ? -9.341 15.393 9.306 1.00 88.19 93 ALA A N 1
ATOM 725 C CA . ALA A 1 93 ? -9.981 14.603 10.346 1.00 88.19 93 ALA A CA 1
ATOM 726 C C . ALA A 1 93 ? -11.224 13.845 9.842 1.00 88.19 93 ALA A C 1
ATOM 728 O O . ALA A 1 93 ? -11.513 12.749 10.330 1.00 88.19 93 ALA A O 1
ATOM 729 N N . GLN A 1 94 ? -11.989 14.414 8.904 1.00 89.31 94 GLN A N 1
ATOM 730 C CA . GLN A 1 94 ? -13.157 13.749 8.322 1.00 89.31 94 GLN A CA 1
ATOM 731 C C . GLN A 1 94 ? -12.732 12.617 7.391 1.00 89.31 94 GLN A C 1
ATOM 733 O O . GLN A 1 94 ? -13.325 11.540 7.472 1.00 89.31 94 GLN A O 1
ATOM 738 N N . GLU A 1 95 ? -11.691 12.826 6.584 1.00 90.38 95 GLU A N 1
ATOM 739 C CA . GLU A 1 95 ? -11.060 11.786 5.764 1.00 90.38 95 GLU A CA 1
ATOM 740 C C . GLU A 1 95 ? -10.615 10.598 6.629 1.00 90.38 95 GLU A C 1
ATOM 742 O O . GLU A 1 95 ? -11.076 9.472 6.421 1.00 90.38 95 GLU A O 1
ATOM 747 N N . ARG A 1 96 ? -9.843 10.851 7.695 1.00 91.88 96 ARG A N 1
ATOM 748 C CA . ARG A 1 96 ? -9.416 9.813 8.654 1.00 91.88 96 ARG A CA 1
ATOM 749 C C . ARG A 1 96 ? -10.591 9.033 9.228 1.00 91.88 96 ARG A C 1
ATOM 751 O O . ARG A 1 96 ? -10.572 7.804 9.276 1.00 91.88 96 ARG A O 1
ATOM 758 N N . VAL A 1 97 ? -11.638 9.733 9.668 1.00 92.31 97 VAL A N 1
ATOM 759 C CA . VAL A 1 97 ? -12.849 9.094 10.206 1.00 92.31 97 VAL A CA 1
ATOM 760 C C . VAL A 1 97 ? -13.579 8.282 9.135 1.00 92.31 97 VAL A C 1
ATOM 762 O O . VAL A 1 97 ? -14.114 7.221 9.458 1.00 92.31 97 VAL A O 1
ATOM 765 N N . SER A 1 98 ? -13.631 8.762 7.891 1.00 93.25 98 SER A N 1
ATOM 766 C CA . SER A 1 98 ? -14.246 8.055 6.764 1.00 93.25 98 SER A CA 1
ATOM 767 C C . SER A 1 98 ? -13.535 6.729 6.499 1.00 93.25 98 SER A C 1
ATOM 769 O O . SER A 1 98 ? -14.172 5.675 6.503 1.00 93.25 98 SER A O 1
ATOM 771 N N . ILE A 1 99 ? -12.207 6.762 6.388 1.00 95.06 99 ILE A N 1
ATOM 772 C CA . ILE A 1 99 ? -11.365 5.586 6.147 1.00 95.06 99 ILE A CA 1
ATOM 773 C C . ILE A 1 99 ? -11.468 4.593 7.313 1.00 95.06 99 ILE A C 1
ATOM 775 O O . ILE A 1 99 ? -11.743 3.408 7.115 1.00 95.06 99 ILE A O 1
ATOM 779 N N . LEU A 1 100 ? -11.360 5.070 8.559 1.00 95.62 100 LEU A N 1
ATOM 780 C CA . LEU A 1 100 ? -11.496 4.223 9.750 1.00 95.62 100 LEU A CA 1
ATOM 781 C C . LEU A 1 100 ? -12.866 3.534 9.842 1.00 95.62 100 LEU A C 1
ATOM 783 O O . LEU A 1 100 ? -12.948 2.429 10.378 1.00 95.62 100 LEU A O 1
ATOM 787 N N . LYS A 1 101 ? -13.938 4.157 9.334 1.00 94.31 101 LYS A N 1
ATOM 788 C CA . LYS A 1 101 ? -15.279 3.549 9.274 1.00 94.31 101 LYS A CA 1
ATOM 789 C C . LYS A 1 101 ? -15.417 2.493 8.181 1.00 94.31 101 LYS A C 1
ATOM 791 O O . LYS A 1 101 ? -16.232 1.592 8.343 1.00 94.31 101 LYS A O 1
ATOM 796 N N . GLN A 1 102 ? -14.669 2.606 7.086 1.00 95.50 102 GLN A N 1
ATOM 797 C CA . GLN A 1 102 ? -14.646 1.578 6.042 1.00 95.50 102 GLN A CA 1
ATOM 798 C C . GLN A 1 102 ? -13.900 0.324 6.508 1.00 95.50 102 GLN A C 1
ATOM 800 O O . GLN A 1 102 ? -14.287 -0.793 6.178 1.00 95.50 102 GLN A O 1
ATOM 805 N N . LEU A 1 103 ? -12.844 0.515 7.302 1.00 96.81 103 LEU A N 1
ATOM 806 C CA . LEU A 1 103 ? -11.932 -0.551 7.715 1.00 96.81 103 LEU A CA 1
ATOM 807 C C . LEU A 1 103 ? -12.279 -1.186 9.070 1.00 96.81 103 LEU A C 1
ATOM 809 O O . LEU A 1 103 ? -11.692 -2.209 9.433 1.00 96.81 103 LEU A O 1
ATOM 813 N N . GLY A 1 104 ? -13.186 -0.592 9.849 1.00 95.81 104 GLY A N 1
ATOM 814 C CA . GLY A 1 104 ? -13.502 -1.082 11.185 1.00 95.81 104 GLY A CA 1
ATOM 815 C C . GLY A 1 104 ? -14.485 -0.227 11.975 1.00 95.81 104 GLY A C 1
ATOM 816 O O . GLY A 1 104 ? -15.303 0.516 11.433 1.00 95.81 104 GLY A O 1
ATOM 817 N N . THR A 1 105 ? -14.426 -0.359 13.301 1.00 94.56 105 THR A N 1
ATOM 818 C CA . THR A 1 105 ? -15.404 0.245 14.210 1.00 94.56 105 THR A CA 1
ATOM 819 C C . THR A 1 105 ? -14.760 0.905 15.423 1.00 94.56 105 THR A C 1
ATOM 821 O O . THR A 1 105 ? -13.754 0.446 15.967 1.00 94.56 105 THR A O 1
ATOM 824 N N . PHE A 1 106 ? -15.387 1.991 15.884 1.00 92.62 106 PHE A N 1
ATOM 825 C CA . PHE A 1 106 ? -15.013 2.642 17.133 1.00 92.62 106 PHE A CA 1
ATOM 826 C C . PHE A 1 106 ? -15.701 1.969 18.326 1.00 92.62 106 PHE A C 1
ATOM 828 O O . PHE A 1 106 ? -16.931 1.893 18.394 1.00 92.62 106 PHE A O 1
ATOM 835 N N . ILE A 1 107 ? -14.909 1.521 19.295 1.00 89.88 107 ILE A N 1
ATOM 836 C CA . ILE A 1 107 ? -15.346 0.859 20.518 1.00 89.88 107 ILE A CA 1
ATOM 837 C C . ILE A 1 107 ? -15.029 1.751 21.717 1.00 89.88 107 ILE A C 1
ATOM 839 O O . ILE A 1 107 ? -13.878 2.053 22.015 1.00 89.88 107 ILE A O 1
ATOM 843 N N . PHE A 1 108 ? -16.069 2.115 22.464 1.00 86.00 108 PHE A N 1
ATOM 844 C CA . PHE A 1 108 ? -15.952 2.893 23.696 1.00 86.00 108 PHE A CA 1
ATOM 845 C C . PHE A 1 108 ? -16.404 2.067 24.899 1.00 86.00 108 PHE A C 1
ATOM 847 O O . PHE A 1 108 ? -17.318 1.241 24.805 1.00 86.00 108 PHE A O 1
ATOM 854 N N . ARG A 1 109 ? -15.811 2.321 26.071 1.00 84.25 109 ARG A N 1
ATOM 855 C CA . ARG A 1 109 ? -16.282 1.715 27.326 1.00 84.25 109 ARG A CA 1
ATOM 856 C C . ARG A 1 109 ? -17.721 2.161 27.601 1.00 84.25 109 ARG A C 1
ATOM 858 O O . ARG A 1 109 ? -18.071 3.322 27.393 1.00 84.25 109 ARG A O 1
ATOM 865 N N . ARG A 1 110 ? -18.550 1.253 28.132 1.00 83.19 110 ARG A N 1
ATOM 866 C CA . ARG A 1 110 ? -19.975 1.522 28.428 1.00 83.19 110 ARG A CA 1
ATOM 867 C C . ARG A 1 110 ? -20.191 2.719 29.361 1.00 83.19 110 ARG A C 1
ATOM 869 O O . ARG A 1 110 ? -21.237 3.349 29.289 1.00 83.19 110 ARG A O 1
ATOM 876 N N . THR A 1 111 ? -19.209 3.020 30.206 1.00 88.06 111 THR A N 1
ATOM 877 C CA . THR A 1 111 ? -19.233 4.121 31.176 1.00 88.06 111 THR A CA 1
ATOM 878 C C . THR A 1 111 ? -18.993 5.499 30.557 1.00 88.06 111 THR A C 1
ATOM 880 O O . THR A 1 111 ? -19.250 6.489 31.225 1.00 88.06 111 THR A O 1
ATOM 883 N N . VAL A 1 112 ? -18.503 5.577 29.314 1.00 84.06 112 VAL A N 1
ATOM 884 C CA . VAL A 1 112 ? -18.176 6.846 28.645 1.00 84.06 112 VAL A CA 1
ATOM 885 C C . VAL A 1 112 ? -19.438 7.430 28.016 1.00 84.06 112 VAL A C 1
ATOM 887 O O . VAL A 1 112 ? -20.106 6.768 27.207 1.00 84.06 112 VAL A O 1
ATOM 890 N N . THR A 1 113 ? -19.750 8.669 28.376 1.00 86.25 113 THR A N 1
ATOM 891 C CA . THR A 1 113 ? -20.907 9.437 27.900 1.00 86.25 113 THR A CA 1
ATOM 892 C C . THR A 1 113 ? -20.741 9.883 26.443 1.00 86.25 113 THR A C 1
ATOM 894 O O . THR A 1 113 ? -19.638 9.900 25.901 1.00 86.25 113 THR A O 1
ATOM 897 N N . ALA A 1 114 ? -21.834 10.254 25.768 1.00 82.62 114 ALA A N 1
ATOM 898 C CA . ALA A 1 114 ? -21.763 10.704 24.373 1.00 82.62 114 ALA A CA 1
ATOM 899 C C . ALA A 1 114 ? -20.847 11.936 24.157 1.00 82.62 114 ALA A C 1
ATOM 901 O O . ALA A 1 114 ? -20.055 11.894 23.213 1.00 82.62 114 ALA A O 1
ATOM 902 N N . PRO A 1 115 ? -20.869 12.980 25.015 1.00 84.31 115 PRO A N 1
ATOM 903 C CA . PRO A 1 115 ? -19.930 14.100 24.905 1.00 84.31 115 PRO A CA 1
ATOM 904 C C . PRO A 1 115 ? -18.463 13.676 25.053 1.00 84.31 115 PRO A C 1
ATOM 906 O O . PRO A 1 115 ? -17.620 14.090 24.261 1.00 84.31 115 PRO A O 1
ATOM 909 N N . GLU A 1 116 ? -18.156 12.789 26.004 1.00 83.81 116 GLU A N 1
ATOM 910 C CA . GLU A 1 116 ? -16.792 12.279 26.200 1.00 83.81 116 GLU A CA 1
ATOM 911 C C . GLU A 1 116 ? -16.313 11.457 24.994 1.00 83.81 116 GLU A C 1
ATOM 913 O O . GLU A 1 116 ? -15.167 11.595 24.576 1.00 83.81 116 GLU A O 1
ATOM 918 N N . ARG A 1 117 ? -17.187 10.651 24.369 1.00 83.56 117 ARG A N 1
ATOM 919 C CA . ARG A 1 117 ? -16.848 9.921 23.129 1.00 83.56 117 ARG A CA 1
ATOM 920 C C . ARG A 1 117 ? -16.500 10.870 21.990 1.00 83.56 117 ARG A C 1
ATOM 922 O O . ARG A 1 117 ? -15.540 10.620 21.270 1.00 83.56 117 ARG A O 1
ATOM 929 N N . GLN A 1 118 ? -17.263 11.954 21.830 1.00 83.50 118 GLN A N 1
ATOM 930 C CA . GLN A 1 118 ? -16.969 12.974 20.820 1.00 83.50 118 GLN A CA 1
ATOM 931 C C . GLN A 1 118 ? -15.626 13.654 21.090 1.00 83.50 118 GLN A C 1
ATOM 933 O O . GLN A 1 118 ? -14.862 13.879 20.156 1.00 83.50 118 GLN A O 1
ATOM 938 N N . GLN A 1 119 ? -15.323 13.957 22.353 1.00 83.81 119 GLN A N 1
ATOM 939 C CA . GLN A 1 119 ? -14.050 14.559 22.733 1.00 83.81 119 GLN A CA 1
ATOM 940 C C . GLN A 1 119 ? -12.869 13.613 22.478 1.00 83.81 119 GLN A C 1
ATOM 942 O O . GLN A 1 119 ? -11.876 14.044 21.899 1.00 83.81 119 GLN A O 1
ATOM 947 N N . LEU A 1 120 ? -12.986 12.335 22.855 1.00 83.44 120 LEU A N 1
ATOM 948 C CA . LEU A 1 120 ? -11.968 11.314 22.581 1.00 83.44 120 LEU A CA 1
ATOM 949 C C . LEU A 1 120 ? -11.736 11.148 21.080 1.00 83.44 120 LEU A C 1
ATOM 951 O O . LEU A 1 120 ? -10.598 11.205 20.631 1.00 83.44 120 LEU A O 1
ATOM 955 N N . LEU A 1 121 ? -12.812 11.020 20.299 1.00 86.50 121 LEU A N 1
ATOM 956 C CA . LEU A 1 121 ? -12.707 10.887 18.850 1.00 86.50 121 LEU A CA 1
ATOM 957 C C . LEU A 1 121 ? -12.014 12.102 18.229 1.00 86.50 121 LEU A C 1
ATOM 959 O O . LEU A 1 121 ? -11.099 11.926 17.437 1.00 86.50 121 LEU A O 1
ATOM 963 N N . ARG A 1 122 ? -12.401 13.325 18.621 1.00 84.69 122 ARG A N 1
ATOM 964 C CA . ARG A 1 122 ? -11.756 14.557 18.140 1.00 84.69 122 ARG A CA 1
ATOM 965 C C . ARG A 1 122 ? -10.267 14.569 18.459 1.00 84.69 122 ARG A C 1
ATOM 967 O O . ARG A 1 122 ? -9.476 14.821 17.565 1.00 84.69 122 ARG A O 1
ATOM 974 N N . ARG A 1 123 ? -9.878 14.253 19.695 1.00 83.50 123 ARG A N 1
ATOM 975 C CA . ARG A 1 123 ? -8.458 14.200 20.081 1.00 83.50 123 ARG A CA 1
ATOM 976 C C . ARG A 1 123 ? -7.674 13.151 19.291 1.00 83.50 123 ARG A C 1
ATOM 978 O O . ARG A 1 123 ? -6.513 13.380 18.998 1.00 83.50 123 ARG A O 1
ATOM 985 N N . ALA A 1 124 ? -8.311 12.036 18.946 1.00 84.62 124 ALA A N 1
ATOM 986 C CA . ALA A 1 124 ? -7.670 10.941 18.232 1.00 84.62 124 ALA A CA 1
ATOM 987 C C . ALA A 1 124 ? -7.509 11.204 16.721 1.00 84.62 124 ALA A C 1
ATOM 989 O O . ALA A 1 124 ? -6.579 10.688 16.117 1.00 84.62 124 ALA A O 1
ATOM 990 N N . VAL A 1 125 ? -8.388 11.994 16.090 1.00 85.19 125 VAL A N 1
ATOM 991 C CA . VAL A 1 125 ? -8.409 12.162 14.616 1.00 85.19 125 VAL A CA 1
ATOM 992 C C . VAL A 1 125 ? -8.003 13.549 14.118 1.00 85.19 125 VAL A C 1
ATOM 994 O O . VAL A 1 125 ? -7.669 13.686 12.944 1.00 85.19 125 VAL A O 1
ATOM 997 N N . VAL A 1 126 ? -8.024 14.574 14.975 1.00 83.38 126 VAL A N 1
ATOM 998 C CA . VAL A 1 126 ? -7.611 15.937 14.602 1.00 83.38 126 VAL A CA 1
ATOM 999 C C . VAL A 1 126 ? -6.116 15.972 14.316 1.00 83.38 126 VAL A C 1
ATOM 1001 O O . VAL A 1 126 ? -5.332 15.446 15.098 1.00 83.38 126 VAL A O 1
ATOM 1004 N N . ASP A 1 127 ? -5.735 16.587 13.197 1.00 70.06 127 ASP A N 1
ATOM 1005 C CA . ASP A 1 127 ? -4.330 16.852 12.905 1.00 70.06 127 ASP A CA 1
ATOM 1006 C C . ASP A 1 127 ? -3.778 17.855 13.922 1.00 70.06 127 ASP A C 1
ATOM 1008 O O . ASP A 1 127 ? -4.340 18.937 14.104 1.00 70.06 127 ASP A O 1
ATOM 1012 N N . LEU A 1 128 ? -2.717 17.467 14.624 1.00 66.75 128 LEU A N 1
ATOM 1013 C CA . LEU A 1 128 ? -2.028 18.329 15.579 1.00 66.75 128 LEU A CA 1
ATOM 1014 C C . LEU A 1 128 ? -0.823 19.047 14.941 1.00 66.75 128 LEU A C 1
ATOM 1016 O O . LEU A 1 128 ? -0.066 19.686 15.669 1.00 66.75 128 LEU A O 1
ATOM 1020 N N . GLY A 1 129 ? -0.649 18.972 13.615 1.00 68.50 129 GLY A N 1
ATOM 1021 C CA . GLY A 1 129 ? 0.513 19.501 12.898 1.00 68.50 129 GLY A CA 1
ATOM 1022 C C . GLY A 1 129 ? 1.759 18.676 13.216 1.00 68.50 129 GLY A C 1
ATOM 1023 O O . GLY A 1 129 ? 1.707 17.449 13.180 1.00 68.50 129 GLY A O 1
ATOM 1024 N N . ASP A 1 130 ? 2.839 19.331 13.651 1.00 61.66 130 ASP A N 1
ATOM 1025 C CA . ASP A 1 130 ? 4.062 18.688 14.182 1.00 61.66 130 ASP A CA 1
ATOM 1026 C C . ASP A 1 130 ? 3.845 17.978 15.541 1.00 61.66 130 ASP A C 1
ATOM 1028 O O . ASP A 1 130 ? 4.763 17.804 16.347 1.00 61.66 130 ASP A O 1
ATOM 1032 N N . GLY A 1 131 ? 2.601 17.611 15.848 1.00 65.00 131 GLY A N 1
ATOM 1033 C CA . GLY A 1 131 ? 2.236 16.894 17.055 1.00 65.00 131 GLY A CA 1
ATOM 1034 C C . GLY A 1 131 ? 2.833 15.488 17.105 1.00 65.00 131 GLY A C 1
ATOM 1035 O O . GLY A 1 131 ? 3.224 14.892 16.104 1.00 65.00 131 GLY A O 1
ATOM 1036 N N . ASP A 1 132 ? 2.868 14.927 18.313 1.00 79.12 132 ASP A N 1
ATOM 1037 C CA . ASP A 1 132 ? 3.356 13.571 18.544 1.00 79.12 132 ASP A CA 1
ATOM 1038 C C . ASP A 1 132 ? 2.401 12.529 17.927 1.00 79.12 132 ASP A C 1
ATOM 1040 O O . ASP A 1 132 ? 1.405 12.125 18.542 1.00 79.12 132 ASP A O 1
ATOM 1044 N N . LEU A 1 133 ? 2.726 12.070 16.711 1.00 84.00 133 LEU A N 1
ATOM 1045 C CA . LEU A 1 133 ? 2.017 10.994 16.008 1.00 84.00 133 LEU A CA 1
ATOM 1046 C C . LEU A 1 133 ? 1.853 9.747 16.888 1.00 84.00 133 LEU A C 1
ATOM 1048 O O . LEU A 1 133 ? 0.853 9.039 16.772 1.00 84.00 133 LEU A O 1
ATOM 1052 N N . SER A 1 134 ? 2.802 9.472 17.790 1.00 86.81 134 SER A N 1
ATOM 1053 C CA . SER A 1 134 ? 2.751 8.322 18.697 1.00 86.81 134 SER A CA 1
ATOM 1054 C C . SER A 1 134 ? 1.632 8.460 19.728 1.00 86.81 134 SER A C 1
ATOM 1056 O O . SER A 1 134 ? 0.886 7.506 19.980 1.00 86.81 134 SER A O 1
ATOM 1058 N N . ALA A 1 135 ? 1.455 9.658 20.289 1.00 87.00 135 ALA A N 1
ATOM 1059 C CA . ALA A 1 135 ? 0.356 9.948 21.204 1.00 87.00 135 ALA A CA 1
ATOM 1060 C C . ALA A 1 135 ? -0.999 9.817 20.493 1.00 87.00 135 ALA A C 1
ATOM 1062 O O . ALA A 1 135 ? -1.927 9.207 21.030 1.00 87.00 135 ALA A O 1
ATOM 1063 N N . GLN A 1 136 ? -1.102 10.322 19.262 1.00 88.19 136 GLN A N 1
ATOM 1064 C CA . GLN A 1 136 ? -2.328 10.227 18.471 1.00 88.19 136 GLN A CA 1
ATOM 1065 C C . GLN A 1 136 ? -2.662 8.781 18.076 1.00 88.19 136 GLN A C 1
ATOM 1067 O O . GLN A 1 136 ? -3.802 8.338 18.247 1.00 88.19 136 GLN A O 1
ATOM 1072 N N . ALA A 1 137 ? -1.666 8.014 17.624 1.00 90.75 137 ALA A N 1
ATOM 1073 C CA . ALA A 1 137 ? -1.816 6.588 17.362 1.00 90.75 137 ALA A CA 1
ATOM 1074 C C . ALA A 1 137 ? -2.270 5.846 18.629 1.00 90.75 137 ALA A C 1
ATOM 1076 O O . ALA A 1 137 ? -3.211 5.060 18.571 1.00 90.75 137 ALA A O 1
ATOM 1077 N N . SER A 1 138 ? -1.694 6.153 19.794 1.00 90.69 138 SER A N 1
ATOM 1078 C CA . SER A 1 138 ? -2.083 5.539 21.072 1.00 90.69 138 SER A CA 1
ATOM 1079 C C . SER A 1 138 ? -3.552 5.799 21.437 1.00 90.69 138 SER A C 1
ATOM 1081 O O . SER A 1 138 ? -4.256 4.883 21.872 1.00 90.69 138 SER A O 1
ATOM 1083 N N . GLU A 1 139 ? -4.047 7.021 21.222 1.00 90.88 139 GLU A N 1
ATOM 1084 C CA . GLU A 1 139 ? -5.462 7.362 21.427 1.00 90.88 139 GLU A CA 1
ATOM 1085 C C . GLU A 1 139 ? -6.369 6.574 20.462 1.00 90.88 139 GLU A C 1
ATOM 1087 O O . GLU A 1 139 ? -7.379 6.004 20.883 1.00 90.88 139 GLU A O 1
ATOM 1092 N N . LEU A 1 140 ? -5.985 6.448 19.185 1.00 92.44 140 LEU A N 1
ATOM 1093 C CA . LEU A 1 140 ? -6.717 5.642 18.198 1.00 92.44 140 LEU A CA 1
ATOM 1094 C C . LEU A 1 140 ? -6.712 4.145 18.543 1.00 92.44 140 LEU A C 1
ATOM 1096 O O . LEU A 1 140 ? -7.764 3.500 18.489 1.00 92.44 140 LEU A O 1
ATOM 1100 N N . MET A 1 141 ? -5.579 3.593 18.986 1.00 93.25 141 MET A N 1
ATOM 1101 C CA . MET A 1 141 ? -5.474 2.203 19.452 1.00 93.25 141 MET A CA 1
ATOM 1102 C C . MET A 1 141 ? -6.415 1.916 20.625 1.00 93.25 141 MET A C 1
ATOM 1104 O O . MET A 1 141 ? -6.901 0.792 20.776 1.00 93.25 141 MET A O 1
ATOM 1108 N N . ALA A 1 142 ? -6.716 2.907 21.465 1.00 91.31 142 ALA A N 1
ATOM 1109 C CA . ALA A 1 142 ? -7.627 2.728 22.589 1.00 91.31 142 ALA A CA 1
ATOM 1110 C C . ALA A 1 142 ? -9.096 2.589 22.154 1.00 91.31 142 ALA A C 1
ATOM 1112 O O . ALA A 1 142 ? -9.868 1.930 22.858 1.00 91.31 142 ALA A O 1
ATOM 1113 N N . ILE A 1 143 ? -9.477 3.174 21.011 1.00 91.69 143 ILE A N 1
ATOM 1114 C CA . ILE A 1 143 ? -10.884 3.331 20.617 1.00 91.69 143 ILE A CA 1
ATOM 1115 C C . ILE A 1 143 ? -11.264 2.699 19.278 1.00 91.69 143 ILE A C 1
ATOM 1117 O O . ILE A 1 143 ? -12.453 2.642 19.000 1.00 91.69 143 ILE A O 1
ATOM 1121 N N . TRP A 1 144 ? -10.338 2.229 18.443 1.00 95.69 144 TRP A N 1
ATOM 1122 C CA . TRP A 1 144 ? -10.661 1.657 17.128 1.00 95.69 144 TRP A CA 1
ATOM 1123 C C . TRP A 1 144 ? -10.234 0.194 17.005 1.00 95.69 144 TRP A C 1
ATOM 1125 O O . TRP A 1 144 ? -9.185 -0.205 17.514 1.00 95.69 144 TRP A O 1
ATOM 1135 N N . ARG A 1 145 ? -11.045 -0.631 16.341 1.00 94.81 145 ARG A N 1
ATOM 1136 C CA . ARG A 1 145 ? -10.716 -2.026 16.014 1.00 94.81 145 ARG A CA 1
ATOM 1137 C C . ARG A 1 145 ? -11.027 -2.320 14.544 1.00 94.81 145 ARG A C 1
ATOM 1139 O O . ARG A 1 145 ? -12.044 -1.820 14.059 1.00 94.81 145 ARG A O 1
ATOM 1146 N N . PRO A 1 146 ? -10.209 -3.150 13.869 1.00 96.69 146 PRO A N 1
ATOM 1147 C CA . PRO A 1 146 ? -10.472 -3.557 12.492 1.00 96.69 146 PRO A CA 1
ATOM 1148 C C . PRO A 1 146 ? -11.764 -4.374 12.396 1.00 96.69 146 PRO A C 1
ATOM 1150 O O . PRO A 1 146 ? -12.154 -5.052 13.352 1.00 96.69 146 PRO A O 1
ATOM 1153 N N . GLU A 1 147 ? -12.407 -4.338 11.231 1.00 96.31 147 GLU A N 1
ATOM 1154 C CA . GLU A 1 147 ? -13.578 -5.167 10.949 1.00 96.31 147 GLU A CA 1
ATOM 1155 C C . GLU A 1 147 ? -13.184 -6.656 11.003 1.00 96.31 147 GLU A C 1
ATOM 1157 O O . GLU A 1 147 ? -12.257 -7.063 10.294 1.00 96.31 147 GLU A O 1
ATOM 1162 N N . PRO A 1 148 ? -13.841 -7.502 11.817 1.00 95.31 148 PRO A N 1
ATOM 1163 C CA . PRO A 1 148 ? -13.444 -8.898 11.971 1.00 95.31 148 PRO A CA 1
ATOM 1164 C C . PRO A 1 148 ? -13.432 -9.663 10.645 1.00 95.31 148 PRO A C 1
ATOM 1166 O O . PRO A 1 148 ? -14.370 -9.568 9.859 1.00 95.31 148 PRO A O 1
ATOM 1169 N N . LYS A 1 149 ? -12.410 -10.505 10.431 1.00 93.94 149 LYS A N 1
ATOM 1170 C CA . LYS A 1 149 ? -12.224 -11.308 9.202 1.00 93.94 149 LYS A CA 1
ATOM 1171 C C . LYS A 1 149 ? -11.962 -10.495 7.925 1.00 93.94 149 LYS A C 1
ATOM 1173 O O . LYS A 1 149 ? -11.895 -11.093 6.852 1.00 93.94 149 LYS A O 1
ATOM 1178 N N . SER A 1 150 ? -11.798 -9.177 8.019 1.00 96.38 150 SER A N 1
ATOM 1179 C CA . SER A 1 150 ? -11.269 -8.367 6.920 1.00 96.38 150 SER A CA 1
ATOM 1180 C C . SER A 1 150 ? -9.784 -8.667 6.673 1.00 96.38 150 SER A C 1
ATOM 1182 O O . SER A 1 150 ? -9.111 -9.289 7.502 1.00 96.38 150 SER A O 1
ATOM 1184 N N . PHE A 1 151 ? -9.248 -8.197 5.543 1.00 97.62 151 PHE A N 1
ATOM 1185 C CA . PHE A 1 151 ? -7.812 -8.298 5.277 1.00 97.62 151 PHE A CA 1
ATOM 1186 C C . PHE A 1 151 ? -6.981 -7.552 6.332 1.00 97.62 151 PHE A C 1
ATOM 1188 O O . PHE A 1 151 ? -5.976 -8.087 6.792 1.00 97.62 151 PHE A O 1
ATOM 1195 N N . ILE A 1 152 ? -7.422 -6.368 6.778 1.00 97.38 152 ILE A N 1
ATOM 1196 C CA . ILE A 1 152 ? -6.724 -5.614 7.827 1.00 97.38 152 ILE A CA 1
ATOM 1197 C C . ILE A 1 152 ? -6.768 -6.348 9.179 1.00 97.38 152 ILE A C 1
ATOM 1199 O O . ILE A 1 152 ? -5.744 -6.441 9.847 1.00 97.38 152 ILE A O 1
ATOM 1203 N N . ASP A 1 153 ? -7.884 -6.981 9.563 1.00 97.56 153 ASP A N 1
ATOM 1204 C CA . ASP A 1 153 ? -7.925 -7.846 10.760 1.00 97.56 153 ASP A CA 1
ATOM 1205 C C . ASP A 1 153 ? -6.939 -9.018 10.650 1.00 97.56 153 ASP A C 1
ATOM 1207 O O . ASP A 1 153 ? -6.195 -9.305 11.592 1.00 97.56 153 ASP A O 1
ATOM 1211 N N . ALA A 1 154 ? -6.881 -9.666 9.483 1.00 97.31 154 ALA A N 1
ATOM 1212 C CA . ALA A 1 154 ? -5.914 -10.722 9.214 1.00 97.31 154 ALA A CA 1
ATOM 1213 C C . ALA A 1 154 ? -4.469 -10.209 9.315 1.00 97.31 154 ALA A C 1
ATOM 1215 O O . ALA A 1 154 ? -3.674 -10.810 10.030 1.00 97.31 154 ALA A O 1
ATOM 1216 N N . LEU A 1 155 ? -4.129 -9.090 8.675 1.00 97.25 155 LEU A N 1
ATOM 1217 C CA . LEU A 1 155 ? -2.800 -8.478 8.752 1.00 97.25 155 LEU A CA 1
ATOM 1218 C C . LEU A 1 155 ? -2.396 -8.191 10.205 1.00 97.25 155 LEU A C 1
ATOM 1220 O O . LEU A 1 155 ? -1.315 -8.581 10.649 1.00 97.25 155 LEU A O 1
ATOM 1224 N N . LEU A 1 156 ? -3.285 -7.565 10.974 1.00 96.88 156 LEU A N 1
ATOM 1225 C CA . LEU A 1 156 ? -2.992 -7.147 12.341 1.00 96.88 156 LEU A CA 1
ATOM 1226 C C . LEU A 1 156 ? -2.889 -8.336 13.302 1.00 96.88 156 LEU A C 1
ATOM 1228 O O . LEU A 1 156 ? -1.928 -8.435 14.067 1.00 96.88 156 LEU A O 1
ATOM 1232 N N . GLN A 1 157 ? -3.838 -9.268 13.261 1.00 96.06 157 GLN A N 1
ATOM 1233 C CA . GLN A 1 157 ? -3.939 -10.331 14.265 1.00 96.06 157 GLN A CA 1
ATOM 1234 C C . GLN A 1 157 ? -3.240 -11.625 13.845 1.00 96.06 157 GLN A C 1
ATOM 1236 O O . GLN A 1 157 ? -2.683 -12.335 14.682 1.00 96.06 157 GLN A O 1
ATOM 1241 N N . ARG A 1 158 ? -3.299 -11.974 12.558 1.00 95.50 158 ARG A N 1
ATOM 1242 C CA . ARG A 1 158 ? -2.927 -13.297 12.039 1.00 95.50 158 ARG A CA 1
ATOM 1243 C C . ARG A 1 158 ? -2.271 -13.160 10.653 1.00 95.50 158 ARG A C 1
ATOM 1245 O O . ARG A 1 158 ? -2.858 -13.593 9.659 1.00 95.50 158 ARG A O 1
ATOM 1252 N N . PRO A 1 159 ? -1.051 -12.600 10.556 1.00 95.56 159 PRO A N 1
ATOM 1253 C CA . PRO A 1 159 ? -0.434 -12.238 9.273 1.00 95.56 159 PRO A CA 1
ATOM 1254 C C . PRO A 1 159 ? -0.270 -13.422 8.307 1.00 95.56 159 PRO A C 1
ATOM 1256 O O . PRO A 1 159 ? -0.316 -13.250 7.091 1.00 95.56 159 PRO A O 1
ATOM 1259 N N . GLY A 1 160 ? -0.193 -14.655 8.819 1.00 96.94 160 GLY A N 1
ATOM 1260 C CA . GLY A 1 160 ? -0.221 -15.850 7.976 1.00 96.94 160 GLY A CA 1
ATOM 1261 C C . GLY A 1 160 ? -1.522 -16.036 7.176 1.00 96.94 160 GLY A C 1
ATOM 1262 O O . GLY A 1 160 ? -1.491 -16.648 6.112 1.00 96.94 160 GLY A O 1
ATOM 1263 N N . GLU A 1 161 ? -2.669 -15.513 7.627 1.00 96.94 161 GLU A N 1
ATOM 1264 C CA . GLU A 1 161 ? -3.906 -15.510 6.825 1.00 96.94 161 GLU A CA 1
ATOM 1265 C C . GLU A 1 161 ? -3.868 -14.458 5.715 1.00 96.94 161 GLU A C 1
ATOM 1267 O O . GLU A 1 161 ? -4.311 -14.749 4.604 1.00 96.94 161 GLU A O 1
ATOM 1272 N N . ALA A 1 162 ? -3.286 -13.283 5.986 1.00 96.88 162 ALA A N 1
ATOM 1273 C CA . ALA A 1 162 ? -3.029 -12.271 4.963 1.00 96.88 162 ALA A CA 1
ATOM 1274 C C . ALA A 1 162 ? -2.094 -12.835 3.879 1.00 96.88 162 ALA A C 1
ATOM 1276 O O . ALA A 1 162 ? -2.425 -12.790 2.695 1.00 96.88 162 ALA A O 1
ATOM 1277 N N . GLY A 1 163 ? -1.014 -13.519 4.282 1.00 97.50 163 GLY A N 1
ATOM 1278 C CA . GLY A 1 163 ? -0.121 -14.233 3.364 1.00 97.50 163 GLY A CA 1
ATOM 1279 C C . GLY A 1 163 ? -0.839 -15.282 2.504 1.00 97.50 163 GLY A C 1
ATOM 1280 O O . GLY A 1 163 ? -0.562 -15.394 1.309 1.00 97.50 163 GLY A O 1
ATOM 1281 N N . ARG A 1 164 ? -1.817 -16.016 3.063 1.00 97.88 164 ARG A N 1
ATOM 1282 C CA . ARG A 1 164 ? -2.664 -16.951 2.292 1.00 97.88 164 ARG A CA 1
ATOM 1283 C C . ARG A 1 164 ? -3.575 -16.242 1.293 1.00 97.88 164 ARG A C 1
ATOM 1285 O O . ARG A 1 164 ? -3.820 -16.780 0.216 1.00 97.88 164 ARG A O 1
ATOM 1292 N N . ALA A 1 165 ? -4.132 -15.085 1.644 1.00 97.38 165 ALA A N 1
ATOM 1293 C CA . ALA A 1 165 ? -4.956 -14.303 0.724 1.00 97.38 165 ALA A CA 1
ATOM 1294 C C . ALA A 1 165 ? -4.121 -13.783 -0.456 1.00 97.38 165 ALA A C 1
ATOM 1296 O O . ALA A 1 165 ? -4.489 -14.024 -1.603 1.00 97.38 165 ALA A O 1
ATOM 1297 N N . LEU A 1 166 ? -2.950 -13.210 -0.173 1.00 97.88 166 LEU A N 1
ATOM 1298 C CA . LEU A 1 166 ? -2.025 -12.716 -1.194 1.00 97.88 166 LEU A CA 1
ATOM 1299 C C . LEU A 1 166 ? -1.480 -13.837 -2.081 1.00 97.88 166 LEU A C 1
ATOM 1301 O O . LEU A 1 166 ? -1.426 -13.682 -3.291 1.00 97.88 166 LEU A O 1
ATOM 1305 N N . THR A 1 167 ? -1.165 -15.010 -1.522 1.00 97.88 167 THR A N 1
ATOM 1306 C CA . THR A 1 167 ? -0.696 -16.153 -2.332 1.00 97.88 167 THR A CA 1
ATOM 1307 C C . THR A 1 167 ? -1.759 -16.629 -3.314 1.00 97.88 167 THR A C 1
ATOM 1309 O O . THR A 1 167 ? -1.434 -16.978 -4.446 1.00 97.88 167 THR A O 1
ATOM 1312 N N . ARG A 1 168 ? -3.035 -16.634 -2.902 1.00 97.00 168 ARG A N 1
ATOM 1313 C CA . ARG A 1 168 ? -4.143 -16.956 -3.811 1.00 97.00 168 ARG A CA 1
ATOM 1314 C C . ARG A 1 168 ? -4.265 -15.918 -4.920 1.00 97.00 168 ARG A C 1
ATOM 1316 O O . ARG A 1 168 ? -4.461 -16.309 -6.061 1.00 97.00 168 ARG A O 1
ATOM 1323 N N . ARG A 1 169 ? -4.113 -14.630 -4.596 1.00 96.44 169 ARG A N 1
ATOM 1324 C CA . ARG A 1 169 ? -4.175 -13.553 -5.590 1.00 96.44 169 ARG A CA 1
ATOM 1325 C C . ARG A 1 169 ? -2.998 -13.578 -6.565 1.00 96.44 169 ARG A C 1
ATOM 1327 O O . ARG A 1 169 ? -3.215 -13.379 -7.755 1.00 96.44 169 ARG A O 1
ATOM 1334 N N . LEU A 1 170 ? -1.787 -13.849 -6.077 1.00 96.69 170 LEU A N 1
ATOM 1335 C CA . LEU A 1 170 ? -0.572 -13.944 -6.892 1.00 96.69 170 LEU A CA 1
ATOM 1336 C C . LEU A 1 170 ? -0.642 -15.096 -7.903 1.00 96.69 170 LEU A C 1
ATOM 1338 O O . LEU A 1 170 ? -0.105 -14.993 -8.996 1.00 96.69 170 LEU A O 1
ATOM 1342 N N . ASN A 1 171 ? -1.308 -16.191 -7.526 1.00 95.19 171 ASN A N 1
ATOM 1343 C CA . ASN A 1 171 ? -1.495 -17.378 -8.362 1.00 95.19 171 ASN A CA 1
ATOM 1344 C C . ASN A 1 171 ? -2.863 -17.404 -9.067 1.00 95.19 171 ASN A C 1
ATOM 1346 O O . ASN A 1 171 ? -3.332 -18.486 -9.415 1.00 95.19 171 ASN A O 1
ATOM 1350 N N . ALA A 1 172 ? -3.535 -16.260 -9.210 1.00 94.81 172 ALA A N 1
ATOM 1351 C CA . ALA A 1 172 ? -4.735 -16.183 -10.032 1.00 94.81 172 ALA A CA 1
ATOM 1352 C C . ALA A 1 172 ? -4.369 -16.390 -11.513 1.00 94.81 172 ALA A C 1
ATOM 1354 O O . ALA A 1 172 ? -3.312 -15.943 -11.951 1.00 94.81 172 ALA A O 1
ATOM 1355 N N . ASP A 1 173 ? -5.244 -17.058 -12.262 1.00 92.19 173 ASP A N 1
ATOM 1356 C CA . ASP A 1 173 ? -5.046 -17.368 -13.682 1.00 92.19 173 ASP A CA 1
ATOM 1357 C C . ASP A 1 173 ? -6.069 -16.604 -14.555 1.00 92.19 173 ASP A C 1
ATOM 1359 O O . ASP A 1 173 ? -7.092 -16.119 -14.058 1.00 92.19 173 ASP A O 1
ATOM 1363 N N . GLY A 1 174 ? -5.822 -16.534 -15.868 1.00 90.06 174 GLY A N 1
ATOM 1364 C CA . GLY A 1 174 ? -6.695 -15.868 -16.846 1.00 90.06 174 GLY A CA 1
ATOM 1365 C C . GLY A 1 174 ? -6.687 -14.345 -16.704 1.00 90.06 174 GLY A C 1
ATOM 1366 O O . GLY A 1 174 ? -5.660 -13.758 -16.394 1.00 90.06 174 GLY A O 1
ATOM 1367 N N . GLU A 1 175 ? -7.848 -13.696 -16.846 1.00 86.69 175 GLU A N 1
ATOM 1368 C CA . GLU A 1 175 ? -7.983 -12.224 -16.766 1.00 86.69 175 GLU A CA 1
ATOM 1369 C C . GLU A 1 175 ? -7.554 -11.618 -15.411 1.00 86.69 175 GLU A C 1
ATOM 1371 O O . GLU A 1 175 ? -7.364 -10.408 -15.298 1.00 86.69 175 GLU A O 1
ATOM 1376 N N . ALA A 1 176 ? -7.409 -12.444 -14.368 1.00 88.56 176 ALA A N 1
ATOM 1377 C CA . ALA A 1 176 ? -6.916 -12.033 -13.054 1.00 88.56 176 ALA A CA 1
ATOM 1378 C C . ALA A 1 176 ? -5.407 -12.279 -12.860 1.00 88.56 176 ALA A C 1
ATOM 1380 O O . ALA A 1 176 ? -4.863 -11.927 -11.805 1.00 88.56 176 ALA A O 1
ATOM 1381 N N . ALA A 1 177 ? -4.734 -12.895 -13.836 1.00 93.94 177 ALA A N 1
ATOM 1382 C CA . ALA A 1 177 ? -3.300 -13.123 -13.788 1.00 93.94 177 ALA A CA 1
ATOM 1383 C C . ALA A 1 177 ? -2.558 -11.787 -13.690 1.00 93.94 177 ALA A C 1
ATOM 1385 O O . ALA A 1 177 ? -2.881 -10.820 -14.370 1.00 93.94 177 ALA A O 1
ATOM 1386 N N . LEU A 1 178 ? -1.587 -11.732 -12.781 1.00 94.25 178 LEU A N 1
ATOM 1387 C CA . LEU A 1 178 ? -0.815 -10.524 -12.522 1.00 94.25 178 LEU A CA 1
ATOM 1388 C C . LEU A 1 178 ? 0.259 -10.355 -13.597 1.00 94.25 178 LEU A C 1
ATOM 1390 O O . LEU A 1 178 ? 1.151 -11.200 -13.681 1.00 94.25 178 LEU A O 1
ATOM 1394 N N . SER A 1 179 ? 0.242 -9.255 -14.342 1.00 96.12 179 SER A N 1
ATOM 1395 C CA . SER A 1 179 ? 1.371 -8.874 -15.201 1.00 96.12 179 SER A CA 1
ATOM 1396 C C . SER A 1 179 ? 2.145 -7.713 -14.590 1.00 96.12 179 SER A C 1
ATOM 1398 O O . SER A 1 179 ? 1.613 -6.937 -13.795 1.00 96.12 179 SER A O 1
ATOM 1400 N N . ILE A 1 180 ? 3.420 -7.590 -14.959 1.00 97.25 180 ILE A N 1
ATOM 1401 C CA . ILE A 1 180 ? 4.243 -6.429 -14.603 1.00 97.25 180 ILE A CA 1
ATOM 1402 C C . ILE A 1 180 ? 4.752 -5.799 -15.893 1.00 97.25 180 ILE A C 1
ATOM 1404 O O . ILE A 1 180 ? 5.340 -6.479 -16.742 1.00 97.25 180 ILE A O 1
ATOM 1408 N N . VAL A 1 181 ? 4.525 -4.498 -16.024 1.00 95.56 181 VAL A N 1
ATOM 1409 C CA . VAL A 1 181 ? 4.887 -3.690 -17.185 1.00 95.56 181 VAL A CA 1
ATOM 1410 C C . VAL A 1 181 ? 5.793 -2.557 -16.725 1.00 95.56 181 VAL A C 1
ATOM 1412 O O . VAL A 1 181 ? 5.425 -1.791 -15.842 1.00 95.56 181 VAL A O 1
ATOM 1415 N N . CYS A 1 182 ? 6.972 -2.435 -17.324 1.00 94.31 182 CYS A N 1
ATOM 1416 C CA . CYS A 1 182 ? 7.871 -1.312 -17.085 1.00 94.31 182 CYS A CA 1
ATOM 1417 C C . CYS A 1 182 ? 7.707 -0.262 -18.179 1.00 94.31 182 CYS A C 1
ATOM 1419 O O . CYS A 1 182 ? 7.633 -0.590 -19.363 1.00 94.31 182 CYS A O 1
ATOM 1421 N N . HIS A 1 183 ? 7.695 0.998 -17.764 1.00 92.94 183 HIS A N 1
ATOM 1422 C CA . HIS A 1 183 ? 7.553 2.165 -18.621 1.00 92.94 183 HIS A CA 1
ATOM 1423 C C . HIS A 1 183 ? 8.835 2.987 -18.570 1.00 92.94 183 HIS A C 1
ATOM 1425 O O . HIS A 1 183 ? 9.203 3.501 -17.511 1.00 92.94 183 HIS A O 1
ATOM 1431 N N . ASN A 1 184 ? 9.515 3.113 -19.708 1.00 89.25 184 ASN A N 1
ATOM 1432 C CA . ASN A 1 184 ? 10.659 4.013 -19.843 1.00 89.25 184 ASN A CA 1
ATOM 1433 C C . ASN A 1 184 ? 10.160 5.449 -20.099 1.00 89.25 184 ASN A C 1
ATOM 1435 O O . ASN A 1 184 ? 9.332 5.672 -20.981 1.00 89.25 184 ASN A O 1
ATOM 1439 N N . LEU A 1 185 ? 10.675 6.414 -19.331 1.00 90.12 185 LEU A N 1
ATOM 1440 C CA . LEU A 1 185 ? 10.226 7.813 -19.326 1.00 90.12 185 LEU A CA 1
ATOM 1441 C C . LEU A 1 185 ? 11.154 8.774 -20.098 1.00 90.12 185 LEU A C 1
ATOM 1443 O O . LEU A 1 185 ? 11.018 9.992 -19.972 1.00 90.12 185 LEU A O 1
ATOM 1447 N N . ASP A 1 186 ? 12.076 8.268 -20.918 1.00 86.12 186 ASP A N 1
ATOM 1448 C CA . ASP A 1 186 ? 13.070 9.088 -21.631 1.00 86.12 186 ASP A CA 1
ATOM 1449 C C . ASP A 1 186 ? 12.415 10.098 -22.585 1.00 86.12 186 ASP A C 1
ATOM 1451 O O . ASP A 1 186 ? 12.928 11.202 -22.796 1.00 86.12 186 ASP A O 1
ATOM 1455 N N . LEU A 1 187 ? 11.249 9.732 -23.127 1.00 86.19 187 LEU A N 1
ATOM 1456 C CA . LEU A 1 187 ? 10.484 10.521 -24.093 1.00 86.19 187 LEU A CA 1
ATOM 1457 C C . LEU A 1 187 ? 9.582 11.589 -23.458 1.00 86.19 187 LEU A C 1
ATOM 1459 O O . LEU A 1 187 ? 8.940 12.335 -24.195 1.00 86.19 187 LEU A O 1
ATOM 1463 N N . LEU A 1 188 ? 9.525 11.685 -22.124 1.00 88.00 188 LEU A N 1
ATOM 1464 C CA . LEU A 1 188 ? 8.729 12.716 -21.458 1.00 88.00 188 LEU A CA 1
ATOM 1465 C C . LEU A 1 188 ? 9.258 14.118 -21.777 1.00 88.00 188 LEU A C 1
ATOM 1467 O O . LEU A 1 188 ? 10.461 14.391 -21.668 1.00 88.00 188 LEU A O 1
ATOM 1471 N N . THR A 1 189 ? 8.338 15.031 -22.079 1.00 89.50 189 THR A N 1
ATOM 1472 C CA . THR A 1 189 ? 8.604 16.470 -22.154 1.00 89.50 189 THR A CA 1
ATOM 1473 C C . THR A 1 189 ? 8.999 17.023 -20.786 1.00 89.50 189 THR A C 1
ATOM 1475 O O . THR A 1 189 ? 8.684 16.445 -19.748 1.00 89.50 189 THR A O 1
ATOM 1478 N N . ARG A 1 190 ? 9.646 18.195 -20.746 1.00 88.50 190 ARG A N 1
ATOM 1479 C CA . ARG A 1 190 ? 10.030 18.844 -19.479 1.00 88.50 190 ARG A CA 1
ATOM 1480 C C . ARG A 1 190 ? 8.860 18.973 -18.495 1.00 88.50 190 ARG A C 1
ATOM 1482 O O . ARG A 1 190 ? 9.025 18.648 -17.326 1.00 88.50 190 ARG A O 1
ATOM 1489 N N . GLN A 1 191 ? 7.694 19.407 -18.975 1.00 89.50 191 GLN A N 1
ATOM 1490 C CA . GLN A 1 191 ? 6.504 19.563 -18.138 1.00 89.50 191 GLN A CA 1
ATOM 1491 C C . GLN A 1 191 ? 6.048 18.219 -17.551 1.00 89.50 191 GLN A C 1
ATOM 1493 O O . GLN A 1 191 ? 5.742 18.142 -16.368 1.00 89.50 191 GLN A O 1
ATOM 1498 N N . GLU A 1 192 ? 6.051 17.148 -18.345 1.00 90.44 192 GLU A N 1
ATOM 1499 C CA . GLU A 1 192 ? 5.676 15.810 -17.874 1.00 90.44 192 GLU A CA 1
ATOM 1500 C C . GLU A 1 192 ? 6.694 15.234 -16.885 1.00 90.44 192 GLU A C 1
ATOM 1502 O O . GLU A 1 192 ? 6.304 14.559 -15.934 1.00 90.44 192 GLU A O 1
ATOM 1507 N N . ARG A 1 193 ? 7.990 15.532 -17.054 1.00 89.81 193 ARG A N 1
ATOM 1508 C CA . ARG A 1 193 ? 9.026 15.169 -16.072 1.00 89.81 193 ARG A CA 1
ATOM 1509 C C . ARG A 1 193 ? 8.806 15.885 -14.740 1.00 89.81 193 ARG A C 1
ATOM 1511 O O . ARG A 1 193 ? 8.890 15.253 -13.692 1.00 89.81 193 ARG A O 1
ATOM 1518 N N . GLU A 1 194 ? 8.484 17.179 -14.778 1.00 89.25 194 GLU A N 1
ATOM 1519 C CA . GLU A 1 194 ? 8.127 17.955 -13.584 1.00 89.25 194 GLU A CA 1
ATOM 1520 C C . GLU A 1 194 ? 6.861 17.382 -12.920 1.00 89.25 194 GLU A C 1
ATOM 1522 O O . GLU A 1 194 ? 6.829 17.215 -11.703 1.00 89.25 194 GLU A O 1
ATOM 1527 N N . THR A 1 195 ? 5.843 16.997 -13.697 1.00 90.31 195 THR A N 1
ATOM 1528 C CA . THR A 1 195 ? 4.653 16.300 -13.179 1.00 90.31 195 THR A CA 1
ATOM 1529 C C . THR A 1 195 ? 5.008 14.963 -12.526 1.00 90.31 195 THR A C 1
ATOM 1531 O O . THR A 1 195 ? 4.545 14.694 -11.418 1.00 90.31 195 THR A O 1
ATOM 1534 N N . PHE A 1 196 ? 5.849 14.142 -13.161 1.00 90.56 196 PHE A N 1
ATOM 1535 C CA . PHE A 1 196 ? 6.320 12.868 -12.613 1.00 90.56 196 PHE A CA 1
ATOM 1536 C C . PHE A 1 196 ? 7.009 13.056 -11.256 1.00 90.56 196 PHE A C 1
ATOM 1538 O O . PHE A 1 196 ? 6.541 12.506 -10.256 1.00 90.56 196 PHE A O 1
ATOM 1545 N N . ILE A 1 197 ? 8.036 13.908 -11.194 1.00 89.56 197 ILE A N 1
ATOM 1546 C CA . ILE A 1 197 ? 8.790 14.183 -9.963 1.00 89.56 197 ILE A CA 1
ATOM 1547 C C . ILE A 1 197 ? 7.888 14.739 -8.856 1.00 89.56 197 ILE A C 1
ATOM 1549 O O . ILE A 1 197 ? 7.903 14.230 -7.732 1.00 89.56 197 ILE A O 1
ATOM 1553 N N . ASN A 1 198 ? 7.056 15.737 -9.169 1.00 88.38 198 ASN A N 1
ATOM 1554 C CA . ASN A 1 198 ? 6.201 16.388 -8.175 1.00 88.38 198 ASN A CA 1
ATOM 1555 C C . ASN A 1 198 ? 5.096 15.465 -7.649 1.00 88.38 198 ASN A C 1
ATOM 1557 O O . ASN A 1 198 ? 4.710 15.572 -6.487 1.00 88.38 198 ASN A O 1
ATOM 1561 N N . SER A 1 199 ? 4.595 14.546 -8.480 1.00 88.88 199 SER A N 1
ATOM 1562 C CA . SER A 1 199 ? 3.581 13.576 -8.058 1.00 88.88 199 SER A CA 1
ATOM 1563 C C . SER A 1 199 ? 4.131 12.519 -7.092 1.00 88.88 199 SER A C 1
ATOM 1565 O O . SER A 1 199 ? 3.388 11.984 -6.270 1.00 88.88 199 SER A O 1
ATOM 1567 N N . GLY A 1 200 ? 5.425 12.188 -7.200 1.00 89.19 200 GLY A N 1
ATOM 1568 C CA . GLY A 1 200 ? 6.037 11.075 -6.474 1.00 89.19 200 GLY A CA 1
ATOM 1569 C C . GLY A 1 200 ? 5.442 9.703 -6.814 1.00 89.19 200 GLY A C 1
ATOM 1570 O O . GLY A 1 200 ? 5.562 8.780 -6.008 1.00 89.19 200 GLY A O 1
ATOM 1571 N N . VAL A 1 201 ? 4.772 9.569 -7.962 1.00 92.25 201 VAL A N 1
ATOM 1572 C CA . VAL A 1 201 ? 4.192 8.309 -8.437 1.00 92.25 201 VAL A CA 1
ATOM 1573 C C . VAL A 1 201 ? 5.253 7.497 -9.135 1.00 92.25 201 VAL A C 1
ATOM 1575 O O . VAL A 1 201 ? 5.863 7.957 -10.091 1.00 92.25 201 VAL A O 1
ATOM 1578 N N . ILE A 1 202 ? 5.413 6.253 -8.711 1.00 94.12 202 ILE A N 1
ATOM 1579 C CA . ILE A 1 202 ? 6.399 5.329 -9.286 1.00 94.12 202 ILE A CA 1
ATOM 1580 C C . ILE A 1 202 ? 5.790 4.015 -9.765 1.00 94.12 202 ILE A C 1
ATOM 1582 O O . ILE A 1 202 ? 6.434 3.260 -10.496 1.00 94.12 202 ILE A O 1
ATOM 1586 N N . ALA A 1 203 ? 4.546 3.748 -9.376 1.00 95.88 203 ALA A N 1
ATOM 1587 C CA . ALA A 1 203 ? 3.790 2.609 -9.846 1.00 95.88 203 ALA A CA 1
ATOM 1588 C C . ALA A 1 203 ? 2.296 2.928 -9.907 1.00 95.88 203 ALA A C 1
ATOM 1590 O O . ALA A 1 203 ? 1.808 3.822 -9.211 1.00 95.88 203 ALA A O 1
ATOM 1591 N N . TYR A 1 204 ? 1.572 2.187 -10.737 1.00 95.25 204 TYR A N 1
ATOM 1592 C CA . TYR A 1 204 ? 0.118 2.167 -10.705 1.00 95.25 204 TYR A CA 1
ATOM 1593 C C . TYR A 1 204 ? -0.441 0.799 -11.084 1.00 95.25 204 TYR A C 1
ATOM 1595 O O . TYR A 1 204 ? 0.145 0.059 -11.875 1.00 95.25 204 TYR A O 1
ATOM 1603 N N . LEU A 1 205 ? -1.617 0.493 -10.552 1.00 93.94 205 LEU A N 1
ATOM 1604 C CA . LEU A 1 205 ? -2.397 -0.685 -10.883 1.00 93.94 205 LEU A CA 1
ATOM 1605 C C . LEU A 1 205 ? -3.501 -0.307 -11.872 1.00 93.94 205 LEU A C 1
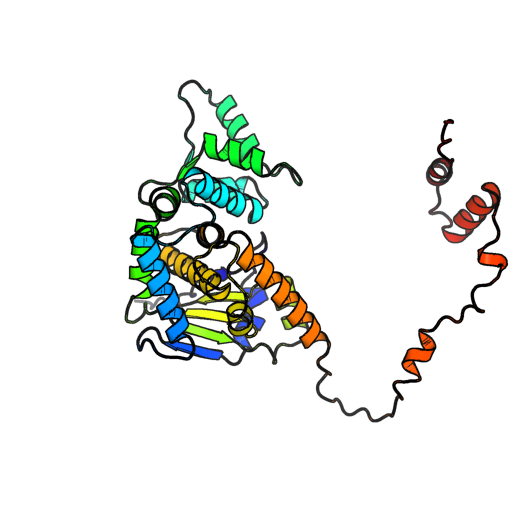ATOM 1607 O O . LEU A 1 205 ? -4.374 0.507 -11.561 1.00 93.94 205 LEU A O 1
ATOM 1611 N N . GLN A 1 206 ? -3.527 -0.962 -13.031 1.00 91.81 206 GLN A N 1
ATOM 1612 C CA . GLN A 1 206 ? -4.597 -0.834 -14.021 1.00 91.81 206 GLN A CA 1
ATOM 1613 C C . GLN A 1 206 ? -4.901 -2.215 -14.606 1.00 91.81 206 GLN A C 1
ATOM 1615 O O . GLN A 1 206 ? -3.994 -2.963 -14.923 1.00 91.81 206 GLN A O 1
ATOM 1620 N N . ASN A 1 207 ? -6.175 -2.608 -14.702 1.00 87.56 207 ASN A N 1
ATOM 1621 C CA . ASN A 1 207 ? -6.583 -3.878 -15.338 1.00 87.56 207 ASN A CA 1
ATOM 1622 C C . ASN A 1 207 ? -5.904 -5.173 -14.828 1.00 87.56 207 ASN A C 1
ATOM 1624 O O . ASN A 1 207 ? -5.906 -6.162 -15.541 1.00 87.56 207 ASN A O 1
ATOM 1628 N N . ASN A 1 208 ? -5.396 -5.189 -13.586 1.00 87.38 208 ASN A N 1
ATOM 1629 C CA . ASN A 1 208 ? -4.619 -6.290 -12.965 1.00 87.38 208 ASN A CA 1
ATOM 1630 C C . ASN A 1 208 ? -3.135 -6.315 -13.339 1.00 87.38 208 ASN A C 1
ATOM 1632 O O . ASN A 1 208 ? -2.408 -7.172 -12.842 1.00 87.38 208 ASN A O 1
ATOM 1636 N N . ASP A 1 209 ? -2.685 -5.337 -14.111 1.00 94.31 209 ASP A N 1
ATOM 1637 C CA . ASP A 1 209 ? -1.284 -5.123 -14.410 1.00 94.31 209 ASP A CA 1
ATOM 1638 C C . ASP A 1 209 ? -0.694 -4.115 -13.424 1.00 94.31 209 ASP A C 1
ATOM 1640 O O . ASP A 1 209 ? -1.313 -3.099 -13.090 1.00 94.31 209 ASP A O 1
ATOM 1644 N N . ILE A 1 210 ? 0.514 -4.414 -12.953 1.00 96.50 210 ILE A N 1
ATOM 1645 C CA . ILE A 1 210 ? 1.347 -3.485 -12.196 1.00 96.50 210 ILE A CA 1
ATOM 1646 C C . ILE A 1 210 ? 2.234 -2.754 -13.193 1.00 96.50 210 ILE A C 1
ATOM 1648 O O . ILE A 1 210 ? 3.077 -3.363 -13.853 1.00 96.50 210 ILE A O 1
ATOM 1652 N N . HIS A 1 211 ? 2.069 -1.445 -13.279 1.00 96.25 211 HIS A N 1
ATOM 1653 C CA . HIS A 1 211 ? 2.849 -0.582 -14.146 1.00 96.25 211 HIS A CA 1
ATOM 1654 C C . HIS A 1 211 ? 3.918 0.117 -13.310 1.00 96.25 211 HIS A C 1
ATOM 1656 O O . HIS A 1 211 ? 3.583 0.846 -12.385 1.00 96.25 211 HIS A O 1
ATOM 1662 N N . LEU A 1 212 ? 5.193 -0.103 -13.624 1.00 96.31 212 LEU A N 1
ATOM 1663 C CA . LEU A 1 212 ? 6.344 0.534 -12.982 1.00 96.31 212 LEU A CA 1
ATOM 1664 C C . LEU A 1 212 ? 6.869 1.663 -13.868 1.00 96.31 212 LEU A C 1
ATOM 1666 O O . LEU A 1 212 ? 7.015 1.475 -15.075 1.00 96.31 212 LEU A O 1
ATOM 1670 N N . LEU A 1 213 ? 7.181 2.816 -13.281 1.00 94.06 213 LEU A N 1
ATOM 1671 C CA . LEU A 1 213 ? 7.565 4.023 -14.014 1.00 94.06 213 LEU A CA 1
ATOM 1672 C C . LEU A 1 213 ? 9.063 4.326 -13.907 1.00 94.06 213 LEU A C 1
ATOM 1674 O O . LEU A 1 213 ? 9.672 4.154 -12.855 1.00 94.06 213 LEU A O 1
ATOM 1678 N N . GLY A 1 214 ? 9.651 4.798 -15.007 1.00 87.94 214 GLY A N 1
ATOM 1679 C CA . GLY A 1 214 ? 11.002 5.364 -15.051 1.00 87.94 214 GLY A CA 1
ATOM 1680 C C . GLY A 1 214 ? 12.108 4.364 -14.720 1.00 87.94 214 GLY A C 1
ATOM 1681 O O . GLY A 1 214 ? 13.106 4.732 -14.106 1.00 87.94 214 GLY A O 1
ATOM 1682 N N . GLU A 1 215 ? 11.913 3.094 -15.079 1.00 85.62 215 GLU A N 1
ATOM 1683 C CA . GLU A 1 215 ? 12.871 2.012 -14.794 1.00 85.62 215 GLU A CA 1
ATOM 1684 C C . GLU A 1 215 ? 13.142 1.801 -13.293 1.00 85.62 215 GLU A C 1
ATOM 1686 O O . GLU A 1 215 ? 14.111 1.146 -12.906 1.00 85.62 215 GLU A O 1
ATOM 1691 N N . ILE A 1 216 ? 12.246 2.285 -12.422 1.00 93.50 216 ILE A N 1
ATOM 1692 C CA . ILE A 1 216 ? 12.407 2.174 -10.970 1.00 93.50 216 ILE A CA 1
ATOM 1693 C C . ILE A 1 216 ? 12.605 0.733 -10.491 1.00 93.50 216 ILE A C 1
ATOM 1695 O O . ILE A 1 216 ? 13.278 0.486 -9.489 1.00 93.50 216 ILE A O 1
ATOM 1699 N N . GLY A 1 217 ? 12.051 -0.238 -11.218 1.00 92.25 217 GLY A N 1
ATOM 1700 C CA . GLY A 1 217 ? 12.212 -1.647 -10.899 1.00 92.25 217 GLY A CA 1
ATOM 1701 C C . GLY A 1 217 ? 13.681 -2.065 -10.806 1.00 92.25 217 GLY A C 1
ATOM 1702 O O . GLY A 1 217 ? 14.064 -2.712 -9.832 1.00 92.25 217 GLY A O 1
ATOM 1703 N N . ASP A 1 218 ? 14.528 -1.640 -11.744 1.00 91.00 218 ASP A N 1
ATOM 1704 C CA . ASP A 1 218 ? 15.948 -2.003 -11.740 1.00 91.00 218 ASP A CA 1
ATOM 1705 C C . ASP A 1 218 ? 16.734 -1.272 -10.649 1.00 91.00 218 ASP A C 1
ATOM 1707 O O . ASP A 1 218 ? 17.622 -1.869 -10.038 1.00 91.00 218 ASP A O 1
ATOM 1711 N N . TYR A 1 219 ? 16.335 -0.045 -10.306 1.00 94.06 219 TYR A N 1
ATOM 1712 C CA . TYR A 1 219 ? 16.888 0.682 -9.163 1.00 94.06 219 TYR A CA 1
ATOM 1713 C C . TYR A 1 219 ? 16.567 -0.019 -7.830 1.00 94.06 219 TYR A C 1
ATOM 1715 O O . TYR A 1 219 ? 17.459 -0.350 -7.048 1.00 94.06 219 TYR A O 1
ATOM 1723 N N . LEU A 1 220 ? 15.288 -0.324 -7.582 1.00 94.94 220 LEU A N 1
ATOM 1724 C CA . LEU A 1 220 ? 14.823 -0.893 -6.311 1.00 94.94 220 LEU A CA 1
ATOM 1725 C C . LEU A 1 220 ? 15.252 -2.350 -6.093 1.00 94.94 220 LEU A C 1
ATOM 1727 O O . LEU A 1 220 ? 15.276 -2.824 -4.955 1.00 94.94 220 LEU A O 1
ATOM 1731 N N . ARG A 1 221 ? 15.602 -3.084 -7.155 1.00 91.88 221 ARG A N 1
ATOM 1732 C CA . ARG A 1 221 ? 16.125 -4.458 -7.048 1.00 91.88 221 ARG A CA 1
ATOM 1733 C C . ARG A 1 221 ? 17.442 -4.548 -6.296 1.00 91.88 221 ARG A C 1
ATOM 1735 O O . ARG A 1 221 ? 17.720 -5.597 -5.714 1.00 91.88 221 ARG A O 1
ATOM 1742 N N . LEU A 1 222 ? 18.228 -3.476 -6.341 1.00 90.44 222 LEU A N 1
ATOM 1743 C CA . LEU A 1 222 ? 19.564 -3.394 -5.759 1.00 90.44 222 LEU A CA 1
ATOM 1744 C C . LEU A 1 222 ? 19.554 -2.889 -4.309 1.00 90.44 222 LEU A C 1
ATOM 1746 O O . LEU A 1 222 ? 20.599 -2.899 -3.664 1.00 90.44 222 LEU A O 1
ATOM 1750 N N . ILE A 1 223 ? 18.400 -2.446 -3.803 1.00 90.62 223 ILE A N 1
ATOM 1751 C CA . ILE A 1 223 ? 18.268 -1.834 -2.479 1.00 90.62 223 ILE A CA 1
ATOM 1752 C C . ILE A 1 223 ? 17.613 -2.818 -1.519 1.00 90.62 223 ILE A C 1
ATOM 1754 O O . ILE A 1 223 ? 16.499 -3.280 -1.764 1.00 90.62 223 ILE A O 1
ATOM 1758 N N . ASP A 1 224 ? 18.275 -3.107 -0.401 1.00 86.06 224 ASP A N 1
ATOM 1759 C CA . ASP A 1 224 ? 17.708 -3.940 0.660 1.00 86.06 224 ASP A CA 1
ATOM 1760 C C . ASP A 1 224 ? 16.391 -3.345 1.185 1.00 86.06 224 ASP A C 1
ATOM 1762 O O . ASP A 1 224 ? 16.274 -2.147 1.439 1.00 86.06 224 ASP A O 1
ATOM 1766 N N . GLY A 1 225 ? 15.383 -4.193 1.389 1.00 77.19 225 GLY A N 1
ATOM 1767 C CA . GLY A 1 225 ? 14.040 -3.814 1.834 1.00 77.19 225 GLY A CA 1
ATOM 1768 C C . GLY A 1 225 ? 13.949 -3.531 3.334 1.00 77.19 225 GLY A C 1
ATOM 1769 O O . GLY A 1 225 ? 12.921 -3.800 3.947 1.00 77.19 225 GLY A O 1
ATOM 1770 N N . GLY A 1 226 ? 15.018 -3.019 3.942 1.00 78.19 226 GLY A N 1
ATOM 1771 C CA . GLY A 1 226 ? 15.031 -2.557 5.328 1.00 78.19 226 GLY A CA 1
ATOM 1772 C C . GLY A 1 226 ? 15.799 -3.440 6.304 1.00 78.19 226 GLY A C 1
ATOM 1773 O O . GLY A 1 226 ? 16.651 -4.241 5.937 1.00 78.19 226 GLY A O 1
ATOM 1774 N N . GLN A 1 227 ? 15.513 -3.232 7.591 1.00 64.31 227 GLN A N 1
ATOM 1775 C CA . GLN A 1 227 ? 16.265 -3.812 8.712 1.00 64.31 227 GLN A CA 1
ATOM 1776 C C . GLN A 1 227 ? 15.928 -5.289 8.982 1.00 64.31 227 GLN A C 1
ATOM 1778 O O . GLN A 1 227 ? 16.642 -5.954 9.733 1.00 64.31 227 GLN A O 1
ATOM 1783 N N . ALA A 1 228 ? 14.837 -5.809 8.412 1.00 62.00 228 ALA A N 1
ATOM 1784 C CA . ALA A 1 228 ? 14.425 -7.193 8.609 1.00 62.00 228 ALA A CA 1
ATOM 1785 C C . ALA A 1 228 ? 15.331 -8.158 7.828 1.00 62.00 228 ALA A C 1
ATOM 1787 O O . ALA A 1 228 ? 15.578 -7.989 6.633 1.00 62.00 228 ALA A O 1
ATOM 1788 N N . SER A 1 229 ? 15.769 -9.240 8.480 1.00 64.38 229 SER A N 1
ATOM 1789 C CA . SER A 1 229 ? 16.710 -10.223 7.914 1.00 64.38 229 SER A CA 1
ATOM 1790 C C . SER A 1 229 ? 16.101 -11.149 6.843 1.00 64.38 229 SER A C 1
ATOM 1792 O O . SER A 1 229 ? 16.686 -12.163 6.463 1.00 64.38 229 SER A O 1
ATOM 1794 N N . HIS A 1 230 ? 14.921 -10.802 6.322 1.00 73.94 230 HIS A N 1
ATOM 1795 C CA . HIS A 1 230 ? 14.127 -11.621 5.410 1.00 73.94 230 HIS A CA 1
ATOM 1796 C C . HIS A 1 230 ? 14.603 -11.629 3.947 1.00 73.94 230 HIS A C 1
ATOM 1798 O O . HIS A 1 230 ? 14.034 -12.351 3.132 1.00 73.94 230 HIS A O 1
ATOM 1804 N N . GLY A 1 231 ? 15.613 -10.827 3.595 1.00 82.06 231 GLY A N 1
ATOM 1805 C CA . GLY A 1 231 ? 16.201 -10.806 2.248 1.00 82.06 231 GLY A CA 1
ATOM 1806 C C . GLY A 1 231 ? 15.322 -10.205 1.142 1.00 82.06 231 GLY A C 1
ATOM 1807 O O . GLY A 1 231 ? 15.696 -10.269 -0.026 1.00 82.06 231 GLY A O 1
ATOM 1808 N N . LEU A 1 232 ? 14.162 -9.628 1.474 1.00 91.50 232 LEU A N 1
ATOM 1809 C CA . LEU A 1 232 ? 13.369 -8.845 0.524 1.00 91.50 232 LEU A CA 1
ATOM 1810 C C . LEU A 1 232 ? 14.091 -7.537 0.195 1.00 91.50 232 LEU A C 1
ATOM 1812 O O . LEU A 1 232 ? 14.534 -6.839 1.102 1.00 91.50 232 LEU A O 1
ATOM 1816 N N . ASN A 1 233 ? 14.171 -7.206 -1.092 1.00 94.12 233 ASN A N 1
ATOM 1817 C CA . ASN A 1 233 ? 14.605 -5.890 -1.574 1.00 94.12 233 ASN A CA 1
ATOM 1818 C C . ASN A 1 23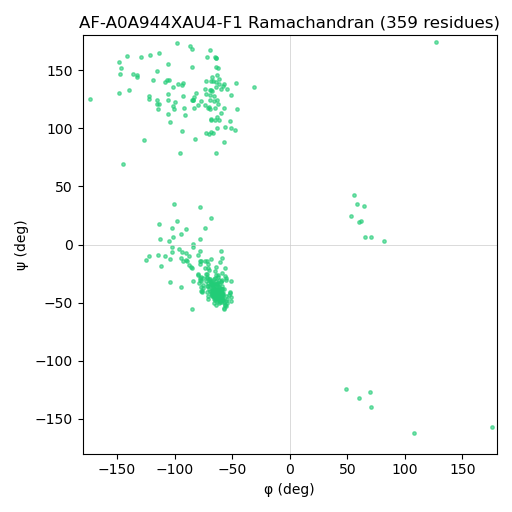3 ? 13.417 -4.909 -1.653 1.00 94.12 233 ASN A C 1
ATOM 1820 O O . ASN A 1 233 ? 12.257 -5.311 -1.519 1.00 94.12 233 ASN A O 1
ATOM 1824 N N . ALA A 1 234 ? 13.692 -3.630 -1.897 1.00 95.31 234 ALA A N 1
ATOM 1825 C CA . ALA A 1 234 ? 12.663 -2.599 -1.995 1.00 95.31 234 ALA A CA 1
ATOM 1826 C C . ALA A 1 234 ? 11.647 -2.882 -3.118 1.00 95.31 234 ALA A C 1
ATOM 1828 O O . ALA A 1 234 ? 10.458 -2.616 -2.949 1.00 95.31 234 ALA A O 1
ATOM 1829 N N . LEU A 1 235 ? 12.061 -3.514 -4.225 1.00 96.81 235 LEU A N 1
ATOM 1830 C CA . LEU A 1 235 ? 11.117 -3.900 -5.275 1.00 96.81 235 LEU A CA 1
ATOM 1831 C C . LEU A 1 235 ? 10.135 -4.984 -4.802 1.00 96.81 235 LEU A C 1
ATOM 1833 O O . LEU A 1 235 ? 8.959 -4.933 -5.154 1.00 96.81 235 LEU A O 1
ATOM 1837 N N . HIS A 1 236 ? 10.569 -5.948 -3.982 1.00 96.88 236 HIS A N 1
ATOM 1838 C CA . HIS A 1 236 ? 9.639 -6.914 -3.392 1.00 96.88 236 HIS A CA 1
ATOM 1839 C C . HIS A 1 236 ? 8.591 -6.207 -2.525 1.00 96.88 236 HIS A C 1
ATOM 1841 O O . HIS A 1 236 ? 7.424 -6.586 -2.573 1.00 96.88 236 HIS A O 1
ATOM 1847 N N . LEU A 1 237 ? 8.980 -5.183 -1.757 1.00 96.62 237 LEU A N 1
ATOM 1848 C CA . LEU A 1 237 ? 8.041 -4.407 -0.941 1.00 96.62 237 LEU A CA 1
ATOM 1849 C C . LEU A 1 237 ? 7.014 -3.668 -1.805 1.00 96.62 237 LEU A C 1
ATOM 1851 O O . LEU A 1 237 ? 5.821 -3.762 -1.527 1.00 96.62 237 LEU A O 1
ATOM 1855 N N . LEU A 1 238 ? 7.462 -3.021 -2.886 1.00 97.56 238 LEU A N 1
ATOM 1856 C CA . LEU A 1 238 ? 6.573 -2.352 -3.839 1.00 97.56 238 LEU A CA 1
ATOM 1857 C C . LEU A 1 238 ? 5.583 -3.339 -4.469 1.00 97.56 238 LEU A C 1
ATOM 1859 O O . LEU A 1 238 ? 4.382 -3.100 -4.478 1.00 97.56 238 LEU A O 1
ATOM 1863 N N . LEU A 1 239 ? 6.055 -4.493 -4.943 1.00 97.56 239 LEU A N 1
ATOM 1864 C CA . LEU A 1 239 ? 5.166 -5.487 -5.549 1.00 97.56 239 LEU A CA 1
ATOM 1865 C C . LEU A 1 239 ? 4.210 -6.126 -4.534 1.00 97.56 239 LEU A C 1
ATOM 1867 O O . LEU A 1 239 ? 3.092 -6.486 -4.895 1.00 97.56 239 LEU A O 1
ATOM 1871 N N . MET A 1 240 ? 4.613 -6.262 -3.267 1.00 97.19 240 MET A N 1
ATOM 1872 C CA . MET A 1 240 ? 3.704 -6.675 -2.195 1.00 97.19 240 MET A CA 1
ATOM 1873 C C . MET A 1 240 ? 2.618 -5.628 -1.941 1.00 97.19 240 MET A C 1
ATOM 1875 O O . MET A 1 240 ? 1.463 -6.011 -1.762 1.00 97.19 240 MET A O 1
ATOM 1879 N N . HIS A 1 241 ? 2.968 -4.337 -1.945 1.00 97.69 241 HIS A N 1
ATOM 1880 C CA . HIS A 1 241 ? 2.007 -3.235 -1.846 1.00 97.69 241 HIS A CA 1
ATOM 1881 C C . HIS A 1 241 ? 0.973 -3.324 -2.973 1.00 97.69 241 HIS A C 1
ATOM 1883 O O . HIS A 1 241 ? -0.223 -3.439 -2.711 1.00 97.69 241 HIS A O 1
ATOM 1889 N N . GLU A 1 242 ? 1.429 -3.388 -4.222 1.00 97.69 242 GLU A N 1
ATOM 1890 C CA . GLU A 1 242 ? 0.547 -3.466 -5.393 1.00 97.69 242 GLU A CA 1
ATOM 1891 C C . GLU A 1 242 ? -0.309 -4.743 -5.414 1.00 97.69 242 GLU A C 1
ATOM 1893 O O . GLU A 1 242 ? -1.473 -4.736 -5.821 1.00 97.69 242 GLU A O 1
ATOM 1898 N N . LEU A 1 243 ? 0.222 -5.861 -4.912 1.00 97.44 243 LEU A N 1
ATOM 1899 C CA . LEU A 1 243 ? -0.547 -7.097 -4.766 1.00 97.44 243 LEU A CA 1
ATOM 1900 C C . LEU A 1 243 ? -1.660 -6.968 -3.712 1.00 97.44 243 LEU A C 1
ATOM 1902 O O . LEU A 1 243 ? -2.728 -7.567 -3.875 1.00 97.44 243 LEU A O 1
ATOM 1906 N N . VAL A 1 244 ? -1.431 -6.207 -2.635 1.00 97.94 244 VAL A N 1
ATOM 1907 C CA . VAL A 1 244 ? -2.466 -5.886 -1.639 1.00 97.94 244 VAL A CA 1
ATOM 1908 C C . VAL A 1 244 ? -3.531 -4.983 -2.256 1.00 97.94 244 VAL A C 1
ATOM 1910 O O . VAL A 1 244 ? -4.714 -5.277 -2.095 1.00 97.94 244 VAL A O 1
ATOM 1913 N N . GLU A 1 245 ? -3.140 -3.953 -3.007 1.00 96.44 245 GLU A N 1
ATOM 1914 C CA . GLU A 1 245 ? -4.066 -3.087 -3.754 1.00 96.44 245 GLU A CA 1
ATOM 1915 C C . GLU A 1 245 ? -4.973 -3.896 -4.684 1.00 96.44 245 GLU A C 1
ATOM 1917 O O . GLU A 1 245 ? -6.202 -3.787 -4.617 1.00 96.44 245 GLU A O 1
ATOM 1922 N N . ALA A 1 246 ? -4.381 -4.783 -5.489 1.00 95.12 246 ALA A N 1
ATOM 1923 C CA . ALA A 1 246 ? -5.116 -5.659 -6.394 1.00 95.12 246 ALA A CA 1
ATOM 1924 C C . ALA A 1 246 ? -6.082 -6.579 -5.637 1.00 95.12 246 ALA A C 1
ATOM 1926 O O . ALA A 1 246 ? -7.256 -6.675 -5.988 1.00 95.12 246 ALA A O 1
ATOM 1927 N N . LEU A 1 247 ? -5.625 -7.211 -4.551 1.00 96.31 247 LEU A N 1
ATOM 1928 C CA . LEU A 1 247 ? -6.483 -8.049 -3.715 1.00 96.31 247 LEU A CA 1
ATOM 1929 C C . LEU A 1 247 ? -7.668 -7.260 -3.137 1.00 96.31 247 LEU A C 1
ATOM 1931 O O . LEU A 1 247 ? -8.790 -7.772 -3.111 1.00 96.31 247 LEU A O 1
ATOM 1935 N N . LEU A 1 248 ? -7.434 -6.048 -2.629 1.00 95.56 248 LEU A N 1
ATOM 1936 C CA . LEU A 1 248 ? -8.476 -5.236 -2.004 1.00 95.56 248 LEU A CA 1
ATOM 1937 C C . LEU A 1 248 ? -9.481 -4.731 -3.038 1.00 95.56 248 LEU A C 1
ATOM 1939 O O . LEU A 1 248 ? -10.676 -4.753 -2.749 1.00 95.56 248 LEU A O 1
ATOM 1943 N N . ARG A 1 249 ? -9.027 -4.363 -4.241 1.00 91.94 249 ARG A N 1
ATOM 1944 C CA . ARG A 1 249 ? -9.906 -4.033 -5.371 1.00 91.94 249 ARG A CA 1
ATOM 1945 C C . ARG A 1 249 ? -10.824 -5.201 -5.738 1.00 91.94 249 ARG A C 1
ATOM 1947 O O . ARG A 1 249 ? -12.011 -4.999 -5.961 1.00 91.94 249 ARG A O 1
ATOM 1954 N N . ASP A 1 250 ? -10.295 -6.422 -5.747 1.00 89.25 250 ASP A N 1
ATOM 1955 C CA . ASP A 1 250 ? -11.051 -7.606 -6.174 1.00 89.25 250 ASP A CA 1
ATOM 1956 C C . ASP A 1 250 ? -12.048 -8.105 -5.116 1.00 89.25 250 ASP A C 1
ATOM 1958 O O . ASP A 1 250 ? -13.040 -8.763 -5.436 1.00 89.25 250 ASP A O 1
ATOM 1962 N N . THR A 1 251 ? -11.765 -7.861 -3.833 1.00 89.19 251 THR A N 1
ATOM 1963 C CA . THR A 1 251 ? -12.487 -8.504 -2.720 1.00 89.19 251 THR A CA 1
ATOM 1964 C C . THR A 1 251 ? -13.309 -7.554 -1.859 1.00 89.19 251 THR A C 1
ATOM 1966 O O . THR A 1 251 ? -14.079 -8.017 -1.012 1.00 89.19 251 THR A O 1
ATOM 1969 N N . THR A 1 252 ? -13.168 -6.243 -2.050 1.00 88.00 252 THR A N 1
ATOM 1970 C CA . THR A 1 252 ? -13.820 -5.227 -1.220 1.00 88.00 252 THR A CA 1
ATOM 1971 C C . THR A 1 252 ? -14.293 -4.041 -2.056 1.00 88.00 252 THR A C 1
ATOM 1973 O O . THR A 1 252 ? -13.809 -3.816 -3.155 1.00 88.00 252 THR A O 1
ATOM 1976 N N . ASN A 1 253 ? -15.208 -3.244 -1.500 1.00 87.69 253 ASN A N 1
ATOM 1977 C CA . ASN A 1 253 ? -15.603 -1.949 -2.065 1.00 87.69 253 ASN A CA 1
ATOM 1978 C C . ASN A 1 253 ? -14.908 -0.795 -1.324 1.00 87.69 253 ASN A C 1
ATOM 1980 O O . ASN A 1 253 ? -15.535 0.230 -1.060 1.00 87.69 253 ASN A O 1
ATOM 1984 N N . LEU A 1 254 ? -13.663 -1.010 -0.884 1.00 92.00 254 LEU A N 1
ATOM 1985 C CA . LEU A 1 254 ? -12.867 0.050 -0.272 1.00 92.00 254 LEU A CA 1
ATOM 1986 C C . LEU A 1 254 ? -12.537 1.106 -1.321 1.00 92.00 254 LEU A C 1
ATOM 1988 O O . LEU A 1 254 ? -12.219 0.767 -2.466 1.00 92.00 254 LEU A O 1
ATOM 1992 N N . ASP A 1 255 ? -12.587 2.371 -0.912 1.00 92.19 255 ASP A N 1
ATOM 1993 C CA . ASP A 1 255 ? -12.033 3.438 -1.733 1.00 92.19 255 ASP A CA 1
ATOM 1994 C C . ASP A 1 255 ? -10.511 3.280 -1.904 1.00 92.19 255 ASP A C 1
ATOM 1996 O O . ASP A 1 255 ? -9.836 2.561 -1.157 1.00 92.19 255 ASP A O 1
ATOM 2000 N N . ALA A 1 256 ? -9.972 3.939 -2.933 1.00 91.69 256 ALA A N 1
ATOM 2001 C CA . ALA A 1 256 ? -8.552 3.862 -3.257 1.00 91.69 256 ALA A CA 1
ATOM 2002 C C . ALA A 1 256 ? -7.671 4.323 -2.083 1.00 91.69 256 ALA A C 1
ATOM 2004 O O . ALA A 1 256 ? -6.664 3.689 -1.803 1.00 91.69 256 ALA A O 1
ATOM 2005 N N . ALA A 1 257 ? -8.080 5.357 -1.338 1.00 92.88 257 ALA A N 1
ATOM 2006 C CA . ALA A 1 257 ? -7.325 5.859 -0.189 1.00 92.88 257 ALA A CA 1
ATOM 2007 C C . ALA A 1 257 ? -7.234 4.830 0.956 1.00 92.88 257 ALA A C 1
ATOM 2009 O O . ALA A 1 257 ? -6.152 4.580 1.490 1.00 92.88 257 ALA A O 1
ATOM 2010 N N . ALA A 1 258 ? -8.345 4.186 1.328 1.00 95.50 258 ALA A N 1
ATOM 2011 C CA . ALA A 1 258 ? -8.356 3.151 2.357 1.00 95.50 258 ALA A CA 1
ATOM 2012 C C . ALA A 1 258 ? -7.573 1.909 1.920 1.00 95.50 258 ALA A C 1
ATOM 2014 O O . ALA A 1 258 ? -6.860 1.325 2.740 1.00 95.50 258 ALA A O 1
ATOM 2015 N N . ALA A 1 259 ? -7.691 1.504 0.651 1.00 95.94 259 ALA A N 1
ATOM 2016 C CA . ALA A 1 259 ? -6.909 0.400 0.105 1.00 95.94 259 ALA A CA 1
ATOM 2017 C C . ALA A 1 259 ? -5.403 0.707 0.131 1.00 95.94 259 ALA A C 1
ATOM 2019 O O . ALA A 1 259 ? -4.633 -0.113 0.638 1.00 95.94 259 ALA A O 1
ATOM 2020 N N . HIS A 1 260 ? -5.023 1.921 -0.274 1.00 96.25 260 HIS A N 1
ATOM 2021 C CA . HIS A 1 260 ? -3.649 2.406 -0.257 1.00 96.25 260 HIS A CA 1
ATOM 2022 C C . HIS A 1 260 ? -3.047 2.390 1.142 1.00 96.25 260 HIS A C 1
ATOM 2024 O O . HIS A 1 260 ? -1.989 1.805 1.353 1.00 96.25 260 HIS A O 1
ATOM 2030 N N . ILE A 1 261 ? -3.765 2.902 2.145 1.00 96.94 261 ILE A N 1
ATOM 2031 C CA . ILE A 1 261 ? -3.302 2.868 3.539 1.00 96.94 261 ILE A CA 1
ATOM 2032 C C . ILE A 1 261 ? -3.085 1.432 4.026 1.00 96.94 261 ILE A C 1
ATOM 2034 O O . ILE A 1 261 ? -2.110 1.164 4.731 1.00 96.94 261 ILE A O 1
ATOM 2038 N N . VAL A 1 262 ? -3.965 0.488 3.677 1.00 98.12 262 VAL A N 1
ATOM 2039 C CA . VAL A 1 262 ? -3.795 -0.924 4.059 1.00 98.12 262 VAL A CA 1
ATOM 2040 C C . VAL A 1 262 ? -2.595 -1.555 3.345 1.00 98.12 262 VAL A C 1
ATOM 2042 O O . VAL A 1 262 ? -1.855 -2.315 3.975 1.00 98.12 262 VAL A O 1
ATOM 2045 N N . ALA A 1 263 ? -2.373 -1.229 2.073 1.00 97.81 263 ALA A N 1
ATOM 2046 C CA . ALA A 1 263 ? -1.219 -1.689 1.308 1.00 97.81 263 ALA A CA 1
ATOM 2047 C C . ALA A 1 263 ? 0.102 -1.130 1.871 1.00 97.81 263 ALA A C 1
ATOM 2049 O O . ALA A 1 263 ? 0.987 -1.920 2.213 1.00 97.81 263 ALA A O 1
ATOM 2050 N N . THR A 1 264 ? 0.173 0.178 2.142 1.00 97.31 264 THR A N 1
ATOM 2051 C CA . THR A 1 264 ? 1.326 0.822 2.796 1.00 97.31 264 THR A CA 1
ATOM 2052 C C . THR A 1 264 ? 1.571 0.231 4.180 1.00 97.31 264 THR A C 1
ATOM 2054 O O . THR A 1 264 ? 2.706 0.001 4.586 1.00 97.31 264 THR A O 1
ATOM 2057 N N . THR A 1 265 ? 0.507 -0.088 4.922 1.00 97.69 265 THR A N 1
ATOM 2058 C CA . THR A 1 265 ? 0.636 -0.751 6.225 1.00 97.69 265 THR A CA 1
ATOM 2059 C C . THR A 1 265 ? 1.300 -2.118 6.087 1.00 97.69 265 THR A C 1
ATOM 2061 O O . THR A 1 265 ? 2.159 -2.462 6.898 1.00 97.69 265 THR A O 1
ATOM 2064 N N . PHE A 1 266 ? 0.897 -2.920 5.098 1.00 97.56 266 PHE A N 1
ATOM 2065 C CA . PHE A 1 266 ? 1.474 -4.244 4.869 1.00 97.56 266 PHE A CA 1
ATOM 2066 C C . PHE A 1 266 ? 2.970 -4.147 4.559 1.00 97.56 266 PHE A C 1
ATOM 2068 O O . PHE A 1 266 ? 3.776 -4.833 5.190 1.00 97.56 266 PHE A O 1
ATOM 2075 N N . GLU A 1 267 ? 3.325 -3.252 3.640 1.00 95.00 267 GLU A N 1
ATOM 2076 C CA . GLU A 1 267 ? 4.697 -2.924 3.252 1.00 95.00 267 GLU A CA 1
ATOM 2077 C C . GLU A 1 267 ? 5.539 -2.474 4.459 1.00 95.00 267 GLU A C 1
ATOM 2079 O O . GLU A 1 267 ? 6.559 -3.098 4.759 1.00 95.00 267 GLU A O 1
ATOM 2084 N N . ARG A 1 268 ? 5.070 -1.493 5.239 1.00 95.00 268 ARG A N 1
ATOM 2085 C CA . ARG A 1 268 ? 5.770 -1.000 6.441 1.00 95.00 268 ARG A CA 1
ATOM 2086 C C . ARG A 1 268 ? 5.896 -2.042 7.543 1.00 95.00 268 ARG A C 1
ATOM 2088 O O . ARG A 1 268 ? 6.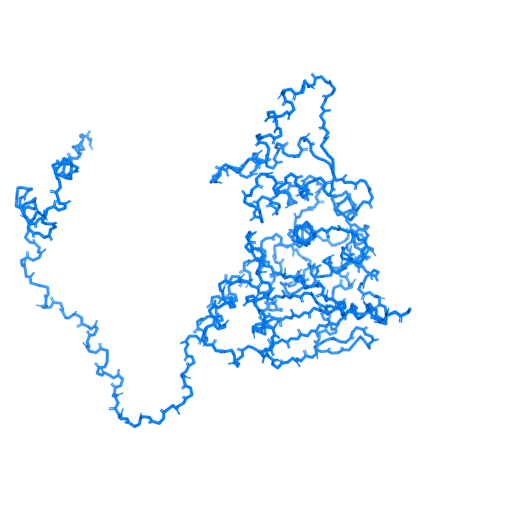876 -2.060 8.286 1.00 95.00 268 ARG A O 1
ATOM 2095 N N . CYS A 1 269 ? 4.937 -2.958 7.665 1.00 96.12 269 CYS A N 1
ATOM 2096 C CA . CYS A 1 269 ? 5.072 -4.056 8.618 1.00 96.12 269 CYS A CA 1
ATOM 2097 C C . CYS A 1 269 ? 6.239 -4.991 8.258 1.00 96.12 269 CYS A C 1
ATOM 2099 O O . CYS A 1 269 ? 6.809 -5.598 9.167 1.00 96.12 269 CYS A O 1
ATOM 2101 N N . LEU A 1 270 ? 6.589 -5.110 6.971 1.00 94.75 270 LEU A N 1
ATOM 2102 C CA . LEU A 1 270 ? 7.722 -5.900 6.489 1.00 94.75 270 LEU A CA 1
ATOM 2103 C C . LEU A 1 270 ? 9.031 -5.106 6.540 1.00 94.75 270 LEU A C 1
ATOM 2105 O O . LEU A 1 270 ? 9.967 -5.555 7.192 1.00 94.75 270 LEU A O 1
ATOM 2109 N N . GLY A 1 271 ? 9.070 -3.932 5.902 1.00 91.94 271 GLY A N 1
ATOM 2110 C CA . GLY A 1 271 ? 10.299 -3.175 5.638 1.00 91.94 271 GLY A CA 1
ATOM 2111 C C . GLY A 1 271 ? 10.451 -1.844 6.378 1.00 91.94 271 GLY A C 1
ATOM 2112 O O . GLY A 1 271 ? 11.423 -1.131 6.135 1.00 91.94 271 GLY A O 1
ATOM 2113 N N . ASP A 1 272 ? 9.525 -1.494 7.278 1.00 91.00 272 ASP A N 1
ATOM 2114 C CA . ASP A 1 272 ? 9.430 -0.159 7.889 1.00 91.00 272 ASP A CA 1
ATOM 2115 C C . ASP A 1 272 ? 9.484 0.949 6.817 1.00 91.00 272 ASP A C 1
ATOM 2117 O O . ASP A 1 272 ? 8.697 0.909 5.879 1.00 91.00 272 ASP A O 1
ATOM 2121 N N . ASN A 1 273 ? 10.403 1.913 6.902 1.00 90.00 273 ASN A N 1
ATOM 2122 C CA . ASN A 1 273 ? 10.490 3.023 5.946 1.00 90.00 273 ASN A CA 1
ATOM 2123 C C . ASN A 1 273 ? 11.393 2.742 4.730 1.00 90.00 273 ASN A C 1
ATOM 2125 O O . ASN A 1 273 ? 11.742 3.669 4.000 1.00 90.00 273 ASN A O 1
ATOM 2129 N N . ALA A 1 274 ? 11.788 1.486 4.496 1.00 92.06 274 ALA A N 1
ATOM 2130 C CA . ALA A 1 274 ? 12.764 1.147 3.462 1.00 92.06 274 ALA A CA 1
ATOM 2131 C C . ALA A 1 274 ? 12.317 1.512 2.042 1.00 92.06 274 ALA A C 1
ATOM 2133 O O . ALA A 1 274 ? 13.095 2.116 1.306 1.00 92.06 274 ALA A O 1
ATOM 2134 N N . LEU A 1 275 ? 11.079 1.179 1.655 1.00 93.94 275 LEU A N 1
ATOM 2135 C CA . LEU A 1 275 ? 10.579 1.514 0.322 1.00 93.94 275 LEU A CA 1
ATOM 2136 C C . LEU A 1 275 ? 10.441 3.036 0.136 1.00 93.94 275 LEU A C 1
ATOM 2138 O O . LEU A 1 275 ? 11.022 3.531 -0.827 1.00 93.94 275 LEU A O 1
ATOM 2142 N N . PRO A 1 276 ? 9.783 3.801 1.034 1.00 92.50 276 PRO A N 1
ATOM 2143 C CA . PRO A 1 276 ? 9.738 5.256 0.928 1.00 92.50 276 PRO A CA 1
ATOM 2144 C C . PRO A 1 276 ? 11.126 5.878 0.763 1.00 92.50 276 PRO A C 1
ATOM 2146 O O . PRO A 1 276 ? 11.337 6.641 -0.172 1.00 92.50 276 PRO A O 1
ATOM 2149 N N . MET A 1 277 ? 12.102 5.493 1.593 1.00 92.56 277 MET A N 1
ATOM 2150 C CA . MET A 1 277 ? 13.473 6.011 1.494 1.00 92.56 277 MET A CA 1
ATOM 2151 C C . MET A 1 277 ? 14.152 5.659 0.164 1.00 92.56 277 MET A C 1
ATOM 2153 O O . MET A 1 277 ? 14.836 6.500 -0.418 1.00 92.56 277 MET A O 1
ATOM 2157 N N . ALA A 1 278 ? 13.968 4.431 -0.326 1.00 94.19 278 ALA A N 1
ATOM 2158 C CA . ALA A 1 278 ? 14.515 4.004 -1.609 1.00 94.19 278 ALA A CA 1
ATOM 2159 C C . ALA A 1 278 ? 13.898 4.789 -2.777 1.00 94.19 278 ALA A C 1
ATOM 2161 O O . ALA A 1 278 ? 14.605 5.159 -3.711 1.00 94.19 278 ALA A O 1
ATOM 2162 N N . VAL A 1 279 ? 12.599 5.084 -2.701 1.00 94.31 279 VAL A N 1
ATOM 2163 C CA . VAL A 1 279 ? 11.893 5.885 -3.705 1.00 94.31 279 VAL A CA 1
ATOM 2164 C C . VAL A 1 279 ? 12.333 7.347 -3.678 1.00 94.31 279 VAL A C 1
ATOM 2166 O O . VAL A 1 279 ? 12.537 7.922 -4.743 1.00 94.31 279 VAL A O 1
ATOM 2169 N N . GLU A 1 280 ? 12.547 7.942 -2.502 1.00 92.94 280 GLU A N 1
ATOM 2170 C CA . GLU A 1 280 ? 13.128 9.292 -2.406 1.00 92.94 280 GLU A CA 1
ATOM 2171 C C . GLU A 1 280 ? 14.486 9.367 -3.099 1.00 92.94 280 GLU A C 1
ATOM 2173 O O . GLU A 1 280 ? 14.728 10.248 -3.921 1.00 92.94 280 GLU A O 1
ATOM 2178 N N . SER A 1 281 ? 15.360 8.407 -2.786 1.00 93.31 281 SER A N 1
ATOM 2179 C CA . SER A 1 281 ? 16.691 8.323 -3.382 1.00 93.31 281 SER A CA 1
ATOM 2180 C C . SER A 1 281 ? 16.605 8.178 -4.901 1.00 93.31 281 S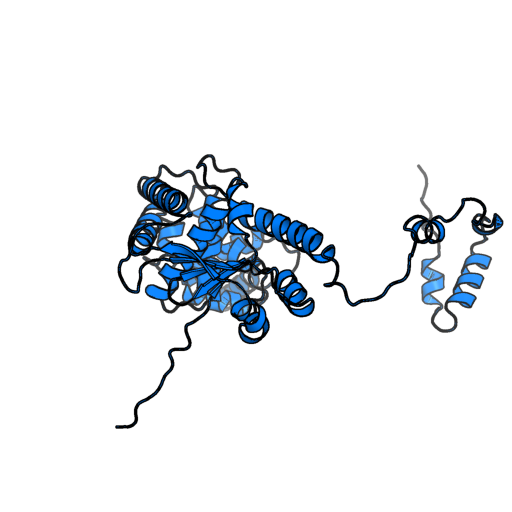ER A C 1
ATOM 2182 O O . SER A 1 281 ? 17.290 8.889 -5.632 1.00 93.31 281 SER A O 1
ATOM 2184 N N . TYR A 1 282 ? 15.701 7.318 -5.376 1.00 94.62 282 TYR A N 1
ATOM 2185 C CA . TYR A 1 282 ? 15.436 7.144 -6.798 1.00 94.62 282 TYR A CA 1
ATOM 2186 C C . TYR A 1 282 ? 14.996 8.447 -7.471 1.00 94.62 282 TYR A C 1
ATOM 2188 O O . TYR A 1 282 ? 15.555 8.797 -8.504 1.00 94.62 282 TYR A O 1
ATOM 2196 N N . LEU A 1 283 ? 14.023 9.174 -6.913 1.00 92.69 283 LEU A N 1
ATOM 2197 C CA . LEU A 1 283 ? 13.501 10.395 -7.536 1.00 92.69 283 LEU A CA 1
ATOM 2198 C C . LEU A 1 283 ? 14.573 11.491 -7.618 1.00 92.69 283 LEU A C 1
ATOM 2200 O O . LEU A 1 283 ? 14.683 12.147 -8.651 1.00 92.69 283 LEU A O 1
ATOM 2204 N N . VAL A 1 284 ? 15.402 11.639 -6.579 1.00 91.88 284 VAL A N 1
ATOM 2205 C CA . VAL A 1 284 ? 16.532 12.587 -6.564 1.00 91.88 284 VAL A CA 1
ATOM 2206 C C . VAL A 1 284 ? 17.588 12.222 -7.612 1.00 91.88 284 VAL A C 1
ATOM 2208 O O . VAL A 1 284 ? 18.063 13.090 -8.354 1.00 91.88 284 VAL A O 1
ATOM 2211 N N . ASP A 1 285 ? 17.951 10.941 -7.703 1.00 90.75 285 ASP A N 1
ATOM 2212 C CA . ASP A 1 285 ? 18.908 10.451 -8.699 1.00 90.75 285 ASP A CA 1
ATOM 2213 C C . ASP A 1 285 ? 18.347 10.599 -10.120 1.00 90.75 285 ASP A C 1
ATOM 2215 O O . ASP A 1 285 ? 19.048 11.031 -11.041 1.00 90.75 285 ASP A O 1
ATOM 2219 N N . TRP A 1 286 ? 17.067 10.272 -10.304 1.00 90.81 286 TRP A N 1
ATOM 2220 C CA . TRP A 1 286 ? 16.378 10.372 -11.583 1.00 90.81 286 TRP A CA 1
ATOM 2221 C C . TRP A 1 286 ? 16.317 11.826 -12.051 1.00 90.81 286 TRP A C 1
ATOM 2223 O O . TRP A 1 286 ? 16.729 12.107 -13.177 1.00 90.81 286 TRP A O 1
ATOM 2233 N N . GLU A 1 287 ? 15.902 12.760 -11.190 1.00 88.38 287 GLU A N 1
ATOM 2234 C CA . GLU A 1 287 ? 15.880 14.195 -11.494 1.00 88.38 287 GLU A CA 1
ATOM 2235 C C . GLU A 1 287 ? 17.278 14.693 -11.879 1.00 88.38 287 GLU A C 1
ATOM 2237 O O . GLU A 1 287 ? 17.447 15.330 -12.918 1.00 88.38 287 GLU A O 1
ATOM 2242 N N . SER A 1 288 ? 18.306 14.323 -11.112 1.00 85.94 288 SER A N 1
ATOM 2243 C CA . SER A 1 288 ? 19.693 14.730 -11.369 1.00 85.94 288 SER A CA 1
ATOM 2244 C C . SER A 1 288 ? 20.223 14.246 -12.724 1.00 85.94 288 SER A C 1
ATOM 2246 O O . SER A 1 288 ? 20.948 14.973 -13.411 1.00 85.94 288 SER A O 1
ATOM 2248 N N . ASN A 1 289 ? 19.864 13.026 -13.127 1.00 84.12 289 ASN A N 1
ATOM 2249 C CA . ASN A 1 289 ? 20.282 12.444 -14.402 1.00 84.12 289 ASN A CA 1
ATOM 2250 C C . ASN A 1 289 ? 19.509 13.036 -15.591 1.00 84.12 289 ASN A C 1
ATOM 2252 O O . ASN A 1 289 ? 20.092 13.259 -16.653 1.00 84.12 289 ASN A O 1
ATOM 2256 N N . HIS A 1 290 ? 18.227 13.360 -15.407 1.00 76.62 290 HIS A N 1
ATOM 2257 C CA . HIS A 1 290 ? 17.351 13.847 -16.476 1.00 76.62 290 HIS A CA 1
ATOM 2258 C C . HIS A 1 290 ? 17.304 15.377 -16.591 1.00 76.62 290 HIS A C 1
ATOM 2260 O O . HIS A 1 290 ? 16.899 15.885 -17.637 1.00 76.62 290 HIS A O 1
ATOM 2266 N N . ALA A 1 291 ? 17.784 16.112 -15.583 1.00 64.31 291 ALA A N 1
ATOM 2267 C CA . ALA A 1 291 ? 18.076 17.545 -15.660 1.00 64.31 291 ALA A CA 1
ATOM 2268 C C . ALA A 1 291 ? 19.347 17.848 -16.477 1.00 64.31 291 ALA A C 1
ATOM 2270 O O . ALA A 1 291 ? 19.530 18.967 -16.948 1.00 64.31 291 ALA A O 1
ATOM 2271 N N . ARG A 1 292 ? 20.230 16.853 -16.660 1.00 52.59 292 ARG A N 1
ATOM 2272 C CA . ARG A 1 292 ? 21.481 16.960 -17.434 1.00 52.59 292 ARG A CA 1
ATOM 2273 C C . ARG A 1 292 ? 21.364 16.531 -18.894 1.00 52.59 292 ARG A C 1
ATOM 2275 O O . ARG A 1 292 ? 22.340 16.675 -19.628 1.00 52.59 292 ARG A O 1
ATOM 2282 N N . ALA A 1 293 ? 20.223 15.991 -19.320 1.00 45.72 293 ALA A N 1
ATOM 2283 C CA . ALA A 1 293 ? 20.036 15.611 -20.714 1.00 45.72 293 ALA A CA 1
ATOM 2284 C C . ALA A 1 293 ? 20.064 16.884 -21.583 1.00 45.72 293 ALA A C 1
ATOM 2286 O O . ALA A 1 293 ? 19.213 17.756 -21.383 1.00 45.72 293 ALA A O 1
ATOM 2287 N N . PRO A 1 294 ? 21.027 17.033 -22.515 1.00 40.78 294 PRO A N 1
ATOM 2288 C CA . PRO A 1 294 ? 21.011 18.160 -23.431 1.00 40.78 294 PRO A CA 1
ATOM 2289 C C . PRO A 1 294 ? 19.724 18.071 -24.246 1.00 40.78 294 PRO A C 1
ATOM 2291 O O . PRO A 1 294 ? 19.323 16.980 -24.665 1.00 40.78 294 PRO A O 1
ATOM 2294 N N . ALA A 1 295 ? 19.068 19.214 -24.450 1.00 40.22 295 ALA A N 1
ATOM 2295 C CA . ALA A 1 295 ? 18.006 19.312 -25.437 1.00 40.22 295 ALA A CA 1
ATOM 2296 C C . ALA A 1 295 ? 18.500 18.663 -26.746 1.00 40.22 295 ALA A C 1
ATOM 2298 O O . ALA A 1 295 ? 19.682 18.824 -27.080 1.00 40.22 295 ALA A O 1
ATOM 2299 N N . PRO A 1 296 ? 17.662 17.887 -27.461 1.00 44.31 296 PRO A N 1
ATOM 2300 C CA . PRO A 1 296 ? 18.042 17.405 -28.781 1.00 44.31 296 PRO A CA 1
ATOM 2301 C C . PRO A 1 296 ? 18.511 18.614 -29.583 1.00 44.31 296 PRO A C 1
ATOM 2303 O O . PRO A 1 296 ? 17.832 19.635 -29.567 1.00 44.31 296 PRO A O 1
ATOM 2306 N N . ALA A 1 297 ? 19.702 18.501 -30.174 1.00 43.59 297 ALA A N 1
ATOM 2307 C CA . ALA A 1 297 ? 20.404 19.587 -30.840 1.00 43.59 297 ALA A CA 1
ATOM 2308 C C . ALA A 1 297 ? 19.466 20.339 -31.793 1.00 43.59 297 ALA A C 1
ATOM 2310 O O . ALA A 1 297 ? 19.225 19.900 -32.917 1.00 43.59 297 ALA A O 1
ATOM 2311 N N . GLU A 1 298 ? 18.932 21.465 -31.330 1.00 45.59 298 GLU A N 1
ATOM 2312 C CA . GLU A 1 298 ? 18.576 22.543 -32.227 1.00 45.59 298 GLU A CA 1
ATOM 2313 C C . GLU A 1 298 ? 19.909 23.095 -32.721 1.00 45.59 298 GLU A C 1
ATOM 2315 O O . GLU A 1 298 ? 20.831 23.345 -31.943 1.00 45.59 298 GLU A O 1
ATOM 2320 N N . GLU A 1 299 ? 20.042 23.121 -34.042 1.00 50.50 299 GLU A N 1
ATOM 2321 C CA . GLU A 1 299 ? 21.197 23.615 -34.772 1.00 50.50 299 GLU A CA 1
ATOM 2322 C C . GLU A 1 299 ? 21.479 25.070 -34.382 1.00 50.50 299 GLU A C 1
ATOM 2324 O O . GLU A 1 299 ? 21.006 25.993 -35.033 1.00 50.50 299 GLU A O 1
ATOM 2329 N N . GLU A 1 300 ? 22.272 25.290 -33.341 1.00 40.22 300 GLU A N 1
ATOM 2330 C CA . GLU A 1 300 ? 22.961 26.557 -33.134 1.00 40.22 300 GLU A CA 1
ATOM 2331 C C . GLU A 1 300 ? 24.449 26.258 -32.961 1.00 40.22 300 GLU A C 1
ATOM 2333 O O . GLU A 1 300 ? 24.969 25.963 -31.885 1.00 40.22 300 GLU A O 1
ATOM 2338 N N . GLU A 1 301 ? 25.123 26.269 -34.113 1.00 50.75 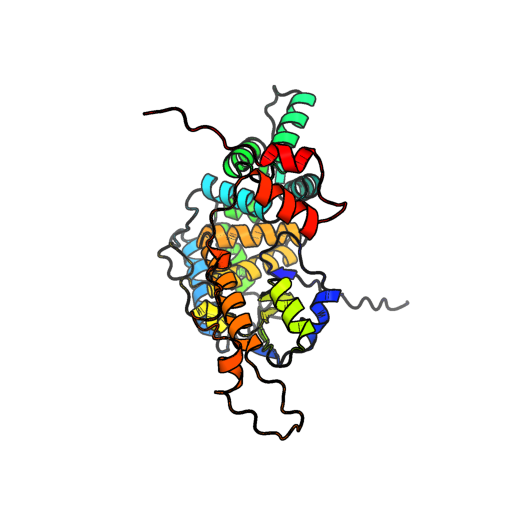301 GLU A N 1
ATOM 2339 C CA . GLU A 1 301 ? 26.520 26.664 -34.204 1.00 50.75 301 GLU A CA 1
ATOM 2340 C C . GLU A 1 301 ? 26.713 27.958 -33.400 1.00 50.75 301 GLU A C 1
ATOM 2342 O O . GLU A 1 301 ? 26.141 28.982 -33.751 1.00 50.75 301 GLU A O 1
ATOM 2347 N N . GLU A 1 302 ? 27.518 27.917 -32.341 1.00 48.62 302 GLU A N 1
ATOM 2348 C CA . GLU A 1 302 ? 28.647 28.833 -32.145 1.00 48.62 302 GLU A CA 1
ATOM 2349 C C . GLU A 1 302 ? 29.454 28.400 -30.908 1.00 48.62 302 GLU A C 1
ATOM 2351 O O . GLU A 1 302 ? 28.931 28.203 -29.811 1.00 48.62 302 GLU A O 1
ATOM 2356 N N . ASP A 1 303 ? 30.755 28.198 -31.125 1.00 52.00 303 ASP A N 1
ATOM 2357 C CA . ASP A 1 303 ? 31.760 27.816 -30.134 1.00 52.00 303 ASP A CA 1
ATOM 2358 C C . ASP A 1 303 ? 31.736 28.731 -28.895 1.00 52.00 303 ASP A C 1
ATOM 2360 O O . ASP A 1 303 ? 32.340 29.802 -28.885 1.00 52.00 303 ASP A O 1
ATOM 2364 N N . MET A 1 304 ? 31.117 28.281 -27.804 1.00 45.91 304 MET A N 1
ATOM 2365 C CA . MET A 1 304 ? 31.304 28.875 -26.478 1.00 45.91 304 MET A CA 1
ATOM 2366 C C . MET A 1 304 ? 32.213 27.969 -25.649 1.00 45.91 304 MET A C 1
ATOM 2368 O O . MET A 1 304 ? 31.830 26.892 -25.188 1.00 45.91 304 MET A O 1
ATOM 2372 N N . ASN A 1 305 ? 33.462 28.408 -25.489 1.00 46.59 305 ASN A N 1
ATOM 2373 C CA . ASN A 1 305 ? 34.501 27.703 -24.753 1.00 46.59 305 ASN A CA 1
ATOM 2374 C C . ASN A 1 305 ? 34.084 27.550 -23.271 1.00 46.59 305 ASN A C 1
ATOM 2376 O O . ASN A 1 305 ? 33.913 28.563 -22.590 1.00 46.59 305 ASN A O 1
ATOM 2380 N N . PRO A 1 306 ? 33.970 26.323 -22.720 1.00 46.66 306 PRO A N 1
ATOM 2381 C CA . PRO A 1 306 ? 33.508 26.090 -21.347 1.00 46.66 306 PRO A CA 1
ATOM 2382 C C . PRO A 1 306 ? 34.354 26.767 -20.261 1.00 46.66 306 PRO A C 1
ATOM 2384 O O . PRO A 1 306 ? 33.946 26.797 -19.110 1.00 46.66 306 PRO A O 1
ATOM 2387 N N . ILE A 1 307 ? 35.534 27.292 -20.594 1.00 46.59 307 ILE A N 1
ATOM 2388 C CA . ILE A 1 307 ? 36.392 28.032 -19.663 1.00 46.59 307 ILE A CA 1
ATOM 2389 C C . ILE A 1 307 ? 35.932 29.489 -19.474 1.00 46.59 307 ILE A C 1
ATOM 2391 O O . ILE A 1 307 ? 36.154 30.042 -18.399 1.00 46.59 307 ILE A O 1
ATOM 2395 N N . GLU A 1 308 ? 35.251 30.103 -20.447 1.00 47.78 308 GLU A N 1
ATOM 2396 C CA . GLU A 1 308 ? 34.792 31.499 -20.332 1.00 47.78 308 GLU A CA 1
ATOM 2397 C C . GLU A 1 308 ? 33.542 31.621 -19.446 1.00 47.78 308 GLU A C 1
ATOM 2399 O O . GLU A 1 308 ? 33.475 32.511 -18.604 1.00 47.78 308 GLU A O 1
ATOM 2404 N N . ALA A 1 309 ? 32.618 30.655 -19.503 1.00 45.69 309 ALA A N 1
ATOM 2405 C CA . ALA A 1 309 ? 31.418 30.651 -18.654 1.00 45.69 309 ALA A CA 1
ATOM 2406 C C . ALA A 1 309 ? 31.717 30.496 -17.146 1.00 45.69 309 ALA A C 1
ATOM 2408 O O . ALA A 1 309 ? 30.915 30.895 -16.305 1.00 45.69 309 ALA A O 1
ATOM 2409 N N . TRP A 1 310 ? 32.874 29.930 -16.783 1.00 42.38 310 TRP A N 1
ATOM 2410 C CA . TRP A 1 310 ? 33.289 29.786 -15.381 1.00 42.38 310 TRP A CA 1
ATOM 2411 C C . TRP A 1 310 ? 34.045 31.011 -14.852 1.00 42.38 310 TRP A C 1
ATOM 2413 O O . TRP A 1 310 ? 34.134 31.182 -13.635 1.00 42.38 310 TRP A O 1
ATOM 2423 N N . GLN A 1 311 ? 34.564 31.879 -15.729 1.00 42.16 311 GLN A N 1
ATOM 2424 C CA . GLN A 1 311 ? 35.248 33.107 -15.313 1.00 42.16 311 GLN A CA 1
ATOM 2425 C C . GLN A 1 311 ? 34.279 34.159 -14.756 1.00 42.16 311 GLN A C 1
ATOM 2427 O O . GLN A 1 311 ? 34.660 34.871 -13.832 1.00 42.16 311 GLN A O 1
ATOM 2432 N N . ASP A 1 312 ? 33.018 34.173 -15.197 1.00 44.25 312 ASP A N 1
ATOM 2433 C CA . ASP A 1 312 ? 31.982 35.081 -14.670 1.00 44.25 312 ASP A CA 1
ATOM 2434 C C . ASP A 1 312 ? 31.472 34.698 -13.267 1.00 44.25 312 ASP A C 1
ATOM 2436 O O . ASP A 1 312 ? 30.828 35.499 -12.592 1.00 44.25 312 ASP A O 1
ATOM 2440 N N . CYS A 1 313 ? 31.761 33.481 -12.796 1.00 41.75 313 CYS A N 1
ATOM 2441 C CA . CYS A 1 313 ? 31.345 32.997 -11.472 1.00 41.75 313 CYS A CA 1
ATOM 2442 C C . CYS A 1 313 ? 32.467 33.025 -10.424 1.00 41.75 313 CYS A C 1
ATOM 2444 O O . CYS A 1 313 ? 32.230 32.696 -9.259 1.00 41.75 313 CYS A O 1
ATOM 2446 N N . MET A 1 314 ? 33.685 33.420 -10.802 1.00 39.84 314 MET A N 1
ATOM 2447 C CA . MET A 1 314 ? 34.762 33.637 -9.842 1.00 39.84 314 MET A CA 1
ATOM 2448 C C . MET A 1 314 ? 34.810 35.101 -9.415 1.00 39.84 314 MET A C 1
ATOM 2450 O O . MET A 1 314 ? 35.439 35.933 -10.061 1.00 39.84 314 MET A O 1
ATOM 2454 N N . VAL A 1 315 ? 34.211 35.402 -8.263 1.00 42.47 315 VAL A N 1
ATOM 2455 C CA . VAL A 1 315 ? 34.487 36.657 -7.555 1.00 42.47 315 VAL A CA 1
ATOM 2456 C C . VAL A 1 315 ? 35.920 36.584 -7.034 1.00 42.47 315 VAL A C 1
ATOM 2458 O O . VAL A 1 315 ? 36.227 35.821 -6.112 1.00 42.47 315 VAL A O 1
ATOM 2461 N N . TYR A 1 316 ? 36.823 37.352 -7.639 1.00 38.31 316 TYR A N 1
ATOM 2462 C CA . TYR A 1 316 ? 38.176 37.495 -7.121 1.00 38.31 316 TYR A CA 1
ATOM 2463 C C . TYR A 1 316 ? 38.132 38.268 -5.801 1.00 38.31 316 TYR A C 1
ATOM 2465 O O . TYR A 1 316 ? 37.397 39.241 -5.643 1.00 38.31 316 TYR A O 1
ATOM 2473 N N . HIS A 1 317 ? 38.958 37.841 -4.847 1.00 43.62 317 HIS A N 1
ATOM 2474 C CA . HIS A 1 317 ? 39.023 38.369 -3.478 1.00 43.62 317 HIS A CA 1
ATOM 2475 C C . HIS A 1 317 ? 39.366 39.879 -3.396 1.00 43.62 317 HIS A C 1
ATOM 2477 O O . HIS A 1 317 ? 39.316 40.466 -2.313 1.00 43.62 317 HIS A O 1
ATOM 2483 N N . ASP A 1 318 ? 39.672 40.498 -4.539 1.00 44.19 318 ASP A N 1
ATOM 2484 C CA . ASP A 1 318 ? 40.020 41.906 -4.725 1.00 44.19 318 ASP A CA 1
ATOM 2485 C C . ASP A 1 318 ? 38.784 42.793 -5.005 1.00 44.19 318 ASP A C 1
ATOM 2487 O O . ASP A 1 318 ? 38.871 44.018 -4.915 1.00 44.19 318 ASP A O 1
ATOM 2491 N N . GLU A 1 319 ? 37.620 42.199 -5.311 1.00 44.34 319 GLU A N 1
ATOM 2492 C CA . GLU A 1 319 ? 36.351 42.919 -5.534 1.00 44.34 319 GLU A CA 1
ATOM 2493 C C . GLU A 1 319 ? 35.542 43.152 -4.249 1.00 44.34 319 GLU A C 1
ATOM 2495 O O . GLU A 1 319 ? 34.599 43.951 -4.227 1.00 44.34 319 GLU A O 1
ATOM 2500 N N . LEU A 1 320 ? 35.940 42.525 -3.139 1.00 47.00 320 LEU A N 1
ATOM 2501 C CA . LEU A 1 320 ? 35.454 42.902 -1.818 1.00 47.00 320 LEU A CA 1
ATOM 2502 C C . LEU A 1 320 ? 36.110 44.225 -1.428 1.00 47.00 320 LEU A C 1
ATOM 2504 O O . LEU A 1 320 ? 37.232 44.267 -0.920 1.00 47.00 320 LEU A O 1
ATOM 2508 N N . ARG A 1 321 ? 35.398 45.327 -1.677 1.00 49.00 321 ARG A N 1
ATOM 2509 C CA . ARG A 1 321 ? 35.853 46.651 -1.253 1.00 49.00 321 ARG A CA 1
ATOM 2510 C C . ARG A 1 321 ? 36.143 46.630 0.255 1.00 49.00 321 ARG A C 1
ATOM 2512 O O . ARG A 1 321 ? 35.292 46.161 1.015 1.00 49.00 321 ARG A O 1
ATOM 2519 N N . PRO A 1 322 ? 37.279 47.181 0.725 1.00 47.59 322 PRO A N 1
ATOM 2520 C CA . PRO A 1 322 ? 37.612 47.236 2.153 1.00 47.59 322 PRO A CA 1
ATOM 2521 C C . PRO A 1 322 ? 36.540 47.929 3.011 1.00 47.59 322 PRO A C 1
ATOM 2523 O O . PRO A 1 322 ? 36.475 47.716 4.219 1.00 47.59 322 PRO A O 1
ATOM 2526 N N . GLU A 1 323 ? 35.678 48.735 2.384 1.00 48.31 323 GLU A N 1
ATOM 2527 C CA . GLU A 1 323 ? 34.527 49.379 3.019 1.00 48.31 323 GLU A CA 1
ATOM 2528 C C . GLU A 1 323 ? 33.469 48.386 3.537 1.00 48.31 323 GLU A C 1
ATOM 2530 O O . GLU A 1 323 ? 32.778 48.696 4.503 1.00 48.31 323 GLU A O 1
ATOM 2535 N N . ALA A 1 324 ? 33.365 47.180 2.962 1.00 48.22 324 ALA A N 1
ATOM 2536 C CA . ALA A 1 324 ? 32.382 46.166 3.364 1.00 48.22 324 ALA A CA 1
ATOM 2537 C C . ALA A 1 324 ? 32.635 45.581 4.769 1.00 48.22 324 ALA A C 1
ATOM 2539 O O . ALA A 1 324 ? 31.766 44.917 5.331 1.00 48.22 324 ALA A O 1
ATOM 2540 N N . PHE A 1 325 ? 33.809 45.848 5.351 1.00 48.91 325 PHE A N 1
ATOM 2541 C CA . PHE A 1 325 ? 34.192 45.415 6.697 1.00 48.91 325 PHE A CA 1
ATOM 2542 C C . PHE A 1 325 ? 34.356 46.585 7.678 1.00 48.91 325 PHE A C 1
ATOM 2544 O O . PHE A 1 325 ? 34.967 46.434 8.739 1.00 48.91 325 PHE A O 1
ATOM 2551 N N . VAL A 1 326 ? 33.812 47.764 7.355 1.00 50.47 326 VAL A N 1
ATOM 2552 C CA . VAL A 1 326 ? 33.764 48.883 8.300 1.00 50.47 326 VAL A CA 1
ATOM 2553 C C . VAL A 1 326 ? 32.699 48.584 9.353 1.00 50.47 326 VAL A C 1
ATOM 2555 O O . VAL A 1 326 ? 31.520 48.409 9.050 1.00 50.47 326 VAL A O 1
ATOM 2558 N N . GLN A 1 327 ? 33.109 48.525 10.623 1.00 50.06 327 GLN A N 1
ATOM 2559 C CA . GLN A 1 327 ? 32.164 48.475 11.736 1.00 50.06 327 GLN A CA 1
ATOM 2560 C C . GLN A 1 327 ? 31.411 49.804 11.812 1.00 50.06 327 GLN A C 1
ATOM 2562 O O . GLN A 1 327 ? 31.889 50.780 12.388 1.00 50.06 327 GLN A O 1
ATOM 2567 N N . HIS A 1 328 ? 30.231 49.836 11.205 1.00 54.66 328 HIS A N 1
ATOM 2568 C CA . HIS A 1 328 ? 29.325 50.968 11.290 1.00 54.66 328 HIS A CA 1
ATOM 2569 C C . HIS A 1 328 ? 28.688 51.039 12.675 1.00 54.66 328 HIS A C 1
ATOM 2571 O O . HIS A 1 328 ? 28.310 50.025 13.265 1.00 54.66 328 HIS A O 1
ATOM 2577 N N . SER A 1 329 ? 28.543 52.257 13.192 1.00 64.81 329 SER A N 1
ATOM 2578 C CA . SER A 1 329 ? 27.766 52.475 14.409 1.00 64.81 329 SER A CA 1
ATOM 2579 C C . SER A 1 329 ? 26.303 52.071 14.182 1.00 64.81 329 SER A C 1
ATOM 2581 O O . SER A 1 329 ? 25.785 52.179 13.070 1.00 64.81 329 SER A O 1
ATOM 2583 N N . MET A 1 330 ? 25.590 51.660 15.234 1.00 59.06 330 MET A N 1
ATOM 2584 C CA . MET A 1 330 ? 24.168 51.284 15.122 1.00 59.06 330 MET A CA 1
ATOM 2585 C C . MET A 1 330 ? 23.301 52.399 14.515 1.00 59.06 330 MET A C 1
ATOM 2587 O O . MET A 1 330 ? 22.324 52.128 13.822 1.00 59.06 330 MET A O 1
ATOM 2591 N N . SER A 1 331 ? 23.672 53.665 14.733 1.00 65.56 331 SER A N 1
ATOM 2592 C CA . SER A 1 331 ? 23.018 54.816 14.103 1.00 65.56 331 SER A CA 1
ATOM 2593 C C . SER A 1 331 ? 23.247 54.895 12.593 1.00 65.56 331 SER A C 1
ATOM 2595 O O . SER A 1 331 ? 22.348 55.308 11.865 1.00 65.56 331 SER A O 1
ATOM 2597 N N . GLU A 1 332 ? 24.426 54.501 12.111 1.00 63.62 332 GLU A N 1
ATOM 2598 C CA . GLU A 1 332 ? 24.736 54.473 10.678 1.00 63.62 332 GLU A CA 1
ATOM 2599 C C . GLU A 1 332 ? 24.085 53.279 9.988 1.00 63.62 332 GLU A C 1
ATOM 2601 O O . GLU A 1 332 ? 23.519 53.449 8.913 1.00 63.62 332 GLU A O 1
ATOM 2606 N N . GLN A 1 333 ? 24.071 52.107 10.627 1.00 61.97 333 GLN A N 1
ATOM 2607 C CA . GLN A 1 333 ? 23.405 50.920 10.081 1.00 61.97 333 GLN A CA 1
ATOM 2608 C C . GLN A 1 333 ? 21.905 51.157 9.871 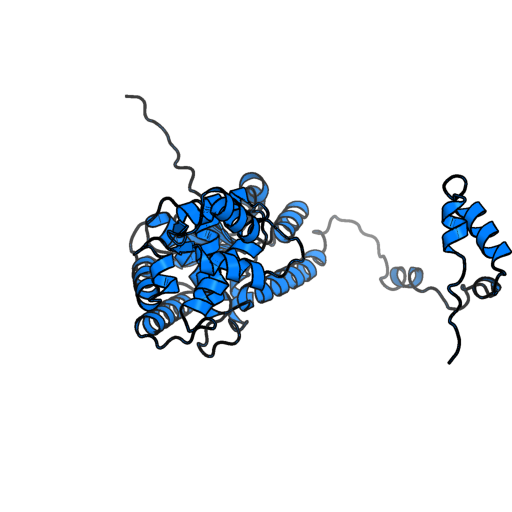1.00 61.97 333 GLN A C 1
ATOM 2610 O O . GLN A 1 333 ? 21.386 50.874 8.796 1.00 61.97 333 GLN A O 1
ATOM 2615 N N . ARG A 1 334 ? 21.215 51.775 10.841 1.00 65.25 334 ARG A N 1
ATOM 2616 C CA . ARG A 1 334 ? 19.792 52.141 10.697 1.00 65.25 334 ARG A CA 1
ATOM 2617 C C . ARG A 1 334 ? 19.542 53.130 9.562 1.00 65.25 334 ARG A C 1
ATOM 2619 O O . ARG A 1 334 ? 18.524 53.045 8.881 1.00 65.25 334 ARG A O 1
ATOM 2626 N N . LYS A 1 335 ? 20.466 54.070 9.345 1.00 68.19 335 LYS A N 1
ATOM 2627 C CA . LYS A 1 335 ? 20.359 55.034 8.247 1.00 68.19 335 LYS A CA 1
ATOM 2628 C C . LYS A 1 335 ? 20.508 54.348 6.885 1.00 68.19 335 LYS A C 1
ATOM 2630 O O . LYS A 1 335 ? 19.711 54.622 5.997 1.00 68.19 335 LYS A O 1
ATOM 2635 N N . ILE A 1 336 ? 21.474 53.438 6.752 1.00 68.06 336 ILE A N 1
ATOM 2636 C CA . ILE A 1 336 ? 21.697 52.657 5.526 1.00 68.06 336 ILE A CA 1
ATOM 2637 C C . ILE A 1 336 ? 20.479 51.776 5.221 1.00 68.06 336 ILE A C 1
ATOM 2639 O O . ILE A 1 336 ? 19.987 51.783 4.098 1.00 68.06 336 ILE A O 1
ATOM 2643 N N . LEU A 1 337 ? 19.942 51.077 6.224 1.00 64.00 337 LEU A N 1
ATOM 2644 C CA . LEU A 1 337 ? 18.768 50.217 6.051 1.00 64.00 337 LEU A CA 1
ATOM 2645 C C . LEU A 1 337 ? 17.528 51.023 5.632 1.00 64.00 337 LEU A C 1
ATOM 2647 O O . LEU A 1 337 ? 16.844 50.639 4.689 1.00 64.00 337 LEU A O 1
ATOM 2651 N N . ARG A 1 338 ? 17.294 52.199 6.225 1.00 68.31 338 ARG A N 1
ATOM 2652 C CA . ARG A 1 338 ? 16.219 53.103 5.776 1.00 68.31 338 ARG A CA 1
ATOM 2653 C C . ARG A 1 338 ? 16.401 53.613 4.349 1.00 68.31 338 ARG A C 1
ATOM 2655 O O . ARG A 1 338 ? 15.415 53.786 3.646 1.00 68.31 338 ARG A O 1
ATOM 2662 N N . GLU A 1 339 ? 17.630 53.878 3.915 1.00 71.81 339 GLU A N 1
ATOM 2663 C CA . GLU A 1 339 ? 17.894 54.303 2.534 1.00 71.81 339 GLU A CA 1
ATOM 2664 C C . GLU A 1 339 ? 17.701 53.153 1.530 1.00 71.81 339 GLU A C 1
ATOM 2666 O O . GLU A 1 339 ? 17.246 53.398 0.416 1.00 71.81 339 GLU A O 1
ATOM 2671 N N . MET A 1 340 ? 17.997 51.909 1.924 1.00 67.06 340 MET A N 1
ATOM 2672 C CA . MET A 1 340 ? 17.835 50.722 1.073 1.00 67.06 340 MET A CA 1
ATOM 2673 C C . MET A 1 340 ? 16.383 50.252 0.952 1.00 67.06 340 MET A C 1
ATOM 2675 O O . MET A 1 340 ? 15.967 49.852 -0.133 1.00 67.06 340 MET A O 1
ATOM 2679 N N . PHE A 1 341 ? 15.626 50.290 2.050 1.00 69.31 341 PHE A N 1
ATOM 2680 C CA . PHE A 1 341 ? 14.258 49.764 2.116 1.00 69.31 341 PHE A CA 1
ATOM 2681 C C . PHE A 1 341 ? 13.179 50.859 2.059 1.00 69.31 341 PHE A C 1
ATOM 2683 O O . PHE A 1 341 ? 11.998 50.558 1.929 1.00 69.31 341 PHE A O 1
ATOM 2690 N N . GLY A 1 342 ? 13.567 52.137 2.089 1.00 68.56 342 GLY A N 1
ATOM 2691 C CA . GLY A 1 342 ? 12.670 53.262 1.828 1.00 68.56 342 GLY A CA 1
ATOM 2692 C C . GLY A 1 342 ? 11.485 53.344 2.795 1.00 68.56 342 GLY A C 1
ATOM 2693 O O . GLY A 1 342 ? 11.660 53.298 4.012 1.00 68.56 342 GLY A O 1
ATOM 2694 N N . GLU A 1 343 ? 10.275 53.516 2.251 1.00 63.06 343 GLU A N 1
ATOM 2695 C CA . GLU A 1 343 ? 9.031 53.670 3.029 1.00 63.06 343 GLU A CA 1
ATOM 2696 C C . GLU A 1 343 ? 8.565 52.372 3.712 1.00 63.06 343 GLU A C 1
ATOM 2698 O O . GLU A 1 343 ? 7.747 52.440 4.630 1.00 63.06 343 GLU A O 1
ATOM 2703 N N . ASP A 1 344 ? 9.119 51.219 3.320 1.00 69.00 344 ASP A N 1
ATOM 2704 C CA . ASP A 1 344 ? 8.794 49.911 3.901 1.00 69.00 344 ASP A CA 1
ATOM 2705 C C . ASP A 1 344 ? 9.517 49.663 5.238 1.00 69.00 344 ASP A C 1
ATOM 2707 O O . ASP A 1 344 ? 9.205 48.704 5.940 1.00 69.00 344 ASP A O 1
ATOM 2711 N N . TRP A 1 345 ? 10.467 50.528 5.619 1.00 74.06 345 TRP A N 1
ATOM 2712 C CA . TRP A 1 345 ? 11.176 50.435 6.896 1.00 74.06 345 TRP A CA 1
ATOM 2713 C C . TRP A 1 345 ? 10.470 51.234 7.995 1.00 74.06 345 TRP A C 1
ATOM 2715 O O . TRP A 1 345 ? 10.466 52.472 7.997 1.00 74.06 345 TRP A O 1
ATOM 2725 N N . THR A 1 346 ? 9.904 50.538 8.978 1.00 72.31 346 THR A N 1
ATOM 2726 C CA . THR A 1 346 ? 9.056 51.140 10.008 1.00 72.31 346 THR A CA 1
ATOM 2727 C C . THR A 1 346 ? 9.807 51.421 11.315 1.00 72.31 346 THR A C 1
ATOM 2729 O O . THR A 1 346 ? 10.974 51.085 11.512 1.00 72.31 346 THR A O 1
ATOM 2732 N N . ALA A 1 347 ? 9.136 52.102 12.250 1.00 65.81 347 ALA A N 1
ATOM 2733 C CA . ALA A 1 347 ? 9.684 52.350 13.585 1.00 65.81 347 ALA A CA 1
ATOM 2734 C C . ALA A 1 347 ? 9.746 51.080 14.460 1.00 65.81 347 ALA A C 1
ATOM 2736 O O . ALA A 1 347 ? 10.454 51.083 15.467 1.00 65.81 347 ALA A O 1
ATOM 2737 N N . GLU A 1 348 ? 9.013 50.026 14.091 1.00 66.62 348 GLU A N 1
ATOM 2738 C CA . GLU A 1 348 ? 9.023 48.729 14.774 1.00 66.62 348 GLU A CA 1
ATOM 2739 C C . GLU A 1 348 ? 10.299 47.946 14.418 1.00 66.62 348 GLU A C 1
ATOM 2741 O O . GLU A 1 348 ? 10.985 47.459 15.316 1.00 66.62 348 GLU A O 1
ATOM 2746 N N . ASP A 1 349 ? 10.718 47.992 13.150 1.00 69.62 349 ASP A N 1
ATOM 2747 C CA . ASP A 1 349 ? 11.959 47.371 12.656 1.00 69.62 349 ASP A CA 1
ATOM 2748 C C . ASP A 1 349 ? 13.219 47.981 13.306 1.00 69.62 349 ASP A C 1
ATOM 2750 O O . ASP A 1 349 ? 14.202 47.301 13.609 1.00 69.62 349 ASP A O 1
ATOM 2754 N N . ASP A 1 350 ? 13.183 49.281 13.624 1.00 64.50 350 ASP A N 1
ATOM 2755 C CA . ASP A 1 350 ? 14.253 49.945 14.378 1.00 64.50 350 ASP A CA 1
ATOM 2756 C C . ASP A 1 350 ? 14.382 49.424 15.822 1.00 64.50 350 ASP A C 1
ATOM 2758 O O . ASP A 1 350 ? 15.476 49.479 16.402 1.00 64.50 350 ASP A O 1
ATOM 2762 N N . ALA A 1 351 ? 13.284 48.962 16.427 1.00 62.97 351 ALA A N 1
ATOM 2763 C CA . ALA A 1 351 ? 13.257 48.486 17.808 1.00 62.97 351 ALA A CA 1
ATOM 2764 C C . ALA A 1 351 ? 13.837 47.068 17.942 1.00 62.97 351 ALA A C 1
ATOM 2766 O O . ALA A 1 351 ? 14.468 46.770 18.959 1.00 62.97 351 ALA A O 1
ATOM 2767 N N . GLU A 1 352 ? 13.710 46.236 16.907 1.00 64.19 352 GLU A N 1
ATOM 2768 C CA . GLU A 1 352 ? 14.269 44.875 16.869 1.00 64.19 352 GLU A CA 1
ATOM 2769 C C . GLU A 1 352 ? 15.799 44.854 16.767 1.00 64.19 352 GLU A C 1
ATOM 2771 O O . GLU A 1 352 ? 16.453 43.905 17.196 1.00 64.19 352 GLU A O 1
ATOM 2776 N N . LEU A 1 353 ? 16.400 45.945 16.290 1.00 60.28 353 LEU A N 1
ATOM 2777 C CA . LEU A 1 353 ? 17.851 46.095 16.205 1.00 60.28 353 LEU A CA 1
ATOM 2778 C C . LEU A 1 353 ? 18.522 46.428 17.554 1.00 60.28 353 LEU A C 1
ATOM 2780 O O . LEU A 1 353 ? 19.717 46.706 17.582 1.00 60.28 353 LEU A O 1
ATOM 2784 N N . VAL A 1 354 ? 17.812 46.466 18.689 1.00 55.91 354 VAL A N 1
ATOM 2785 C CA . VAL A 1 354 ? 18.458 46.715 19.995 1.00 55.91 354 VAL A CA 1
ATOM 2786 C C . VAL A 1 354 ? 19.157 45.436 20.480 1.00 55.91 354 VAL A C 1
ATOM 2788 O O . VAL A 1 354 ? 18.503 44.407 20.635 1.00 55.91 354 VAL A O 1
ATOM 2791 N N . PRO A 1 355 ? 20.471 45.465 20.769 1.00 51.59 355 PRO A N 1
ATOM 2792 C CA . PRO A 1 355 ? 21.184 44.263 21.178 1.00 51.59 355 PRO A CA 1
ATOM 2793 C C . PRO A 1 355 ? 20.675 43.750 22.530 1.00 51.59 355 PRO A C 1
ATOM 2795 O O . PRO A 1 355 ? 20.652 44.483 23.523 1.00 51.59 355 PRO A O 1
ATOM 2798 N N . VAL A 1 356 ? 20.320 42.463 22.581 1.00 45.25 356 VAL A N 1
ATOM 2799 C CA . VAL A 1 356 ? 20.090 41.728 23.829 1.00 45.25 356 VAL A CA 1
ATOM 2800 C C . VAL A 1 356 ? 21.403 41.725 24.609 1.00 45.25 356 VAL A C 1
ATOM 2802 O O . VAL A 1 356 ? 22.365 41.055 24.236 1.00 45.25 356 VAL A O 1
ATOM 2805 N N . SER A 1 357 ? 21.473 42.511 25.683 1.00 41.59 357 SER A N 1
ATOM 2806 C CA . SER A 1 357 ? 22.636 42.528 26.564 1.00 41.59 357 SER A CA 1
ATOM 2807 C C . SER A 1 357 ? 22.796 41.158 27.219 1.00 41.59 357 SER A C 1
ATOM 2809 O O . SER A 1 357 ? 22.002 40.782 28.085 1.00 41.59 357 SER A O 1
ATOM 2811 N N . VAL A 1 358 ? 23.836 40.422 26.831 1.00 38.06 358 VAL A N 1
ATOM 2812 C CA . VAL A 1 358 ? 24.281 39.237 27.562 1.00 38.06 358 VAL A CA 1
ATOM 2813 C C . VAL A 1 358 ? 24.854 39.719 28.892 1.00 38.06 358 VAL A C 1
ATOM 2815 O O . VAL A 1 358 ? 25.911 40.348 28.949 1.00 38.06 358 VAL A O 1
ATOM 2818 N N . ALA A 1 359 ? 24.101 39.479 29.963 1.00 34.44 359 ALA A N 1
ATOM 2819 C CA . ALA A 1 359 ? 24.573 39.642 31.323 1.00 34.44 359 ALA A CA 1
ATOM 2820 C C . ALA A 1 359 ? 25.644 38.581 31.628 1.00 34.44 359 ALA A C 1
ATOM 2822 O O . ALA A 1 359 ? 25.475 37.402 31.333 1.00 34.44 359 ALA A O 1
ATOM 2823 N N . ALA A 1 360 ? 26.734 39.072 32.209 1.00 35.34 360 ALA A N 1
ATOM 2824 C CA . ALA A 1 360 ? 27.931 38.395 32.691 1.00 35.34 360 ALA A CA 1
ATOM 2825 C C . ALA A 1 360 ? 27.783 36.954 33.227 1.00 35.34 360 ALA A C 1
ATOM 2827 O O . ALA A 1 360 ? 26.966 36.697 34.113 1.00 35.34 360 ALA A O 1
ATOM 2828 N N . ALA A 1 361 ? 28.721 36.095 32.810 1.00 32.75 361 ALA A N 1
ATOM 2829 C CA . ALA A 1 361 ? 29.537 35.239 33.680 1.00 32.75 361 ALA A CA 1
ATOM 2830 C C . ALA A 1 361 ? 30.861 34.908 32.978 1.00 32.75 361 ALA A C 1
ATOM 2832 O O . ALA A 1 361 ? 30.796 34.422 31.826 1.00 32.75 361 ALA A O 1
#

Solvent-accessible surface area (backbone atoms only — not comparable to full-atom values): 20437 Å² to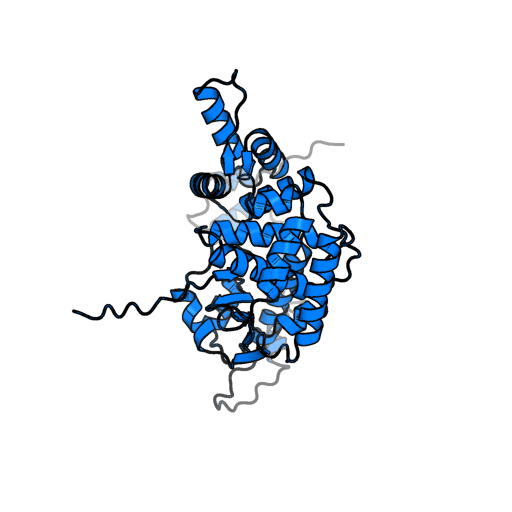tal; per-residue (Å²): 140,77,84,79,83,67,75,74,75,68,70,70,44,72,46,57,78,52,52,66,78,75,56,62,83,78,46,40,67,64,72,74,66,41,65,73,41,78,34,25,40,37,72,78,63,40,52,88,41,35,67,58,53,49,49,51,54,52,49,29,54,27,27,46,69,71,66,47,59,38,62,34,75,46,44,68,48,29,48,45,42,35,39,49,35,47,59,65,40,44,78,50,38,66,59,52,52,52,42,49,56,75,52,21,47,78,54,76,63,89,87,61,49,73,70,57,50,52,51,52,50,46,64,34,44,50,72,66,75,96,44,63,63,66,61,32,34,52,49,36,63,69,32,49,44,58,35,84,89,36,66,65,29,23,48,34,76,39,45,29,56,33,22,51,52,47,50,52,50,67,67,28,62,66,85,54,17,43,31,34,32,39,24,44,53,85,82,54,51,72,70,45,46,52,50,44,63,74,51,50,52,48,36,34,40,44,82,52,30,40,36,33,39,62,53,44,60,69,61,27,60,77,34,69,21,41,88,39,91,62,78,51,23,22,37,54,40,53,53,51,21,53,48,41,39,54,47,40,63,76,74,46,89,65,54,69,69,50,33,47,33,54,14,51,22,55,30,30,27,38,18,48,66,25,46,65,54,51,51,53,52,47,52,55,52,48,50,61,60,62,72,63,56,73,74,79,83,70,92,67,92,71,95,73,62,78,68,61,73,54,57,81,72,57,84,57,86,80,75,63,53,78,71,82,73,58,86,66,53,75,72,54,49,54,50,52,51,38,69,73,48,43,89,80,54,52,78,65,64,62,58,71,70,58,80,82,78,80,77,88,134

Radius of gyration: 27.58 Å; Cα contacts (8 Å, |Δi|>4): 437; chains: 1; bounding box: 73×76×68 Å

Secondary structure (DSSP, 8-state):
------------EEEESSSSPPPHHHHHHHHHSSEEEEEEBTTTTBSTTHHHHHHHHHHHHHHHTT-S--SS-SHHHHHHHHHHHHHHH---HHHHHHHHHHHEEE---TT--HHHHHHHHHHHHS--SSS-HHHHHHHHHHHEEEPTTSHHHHHHH-HHHHHHHHHHHHT--GGG--EEEEEE-TT--HHHHHHHHHHTEEEEEETTEEEEETTHHHHHTTSB-SSSTT--BHHHHHHHHHHHHHHHHHH----HHHHHHHHHHHHHHHHTTHHHHHHHHHHHHHHHHHSSPPPS---------TTHHHHTT---TTSS-GGGG----HHHHHHHHHHHHGGG--TTHHHHTS-------

Mean predicted aligned error: 13.07 Å

Foldseek 3Di:
DDDPPPPPPWDKFFDAQALDADDCVLLVVQVVDFDKDFQADLQVCDHVCSVVLVLLLVLLVCQLVVNADWPQNALLSLLLLLLVLLLRNHQDLVSSVVLLVQFWFWDDDPPQDPVRVVVLSCQLRHDPDPDDSNVSSVSCVVTGDGDPPDLSNCVRHPSSVVSVLLSCQCNDHDQSGEIEMETARLRDDPVSLVVCLVRLTQWMDGSNYIYGYNVVLVQQVPACLADGPNRDTLNSLVVQLVSQLSSCVVPHPRDSSSSNSSSSSSSCRHRNCRNVVSSVVVSVVSCVVSVPDPDDDPDDDDDDDPVVVVVVVDDDPVPPDPVVPDPDDLVVVLVVVCVVCPPVDDPVNNVVPDDDDDDDD